Protein AF-A0AA36AUN7-F1 (afdb_monomer)

Radius of gyration: 21.48 Å; Cα contacts (8 Å, |Δi|>4): 209; chains: 1; bounding box: 51×47×66 Å

Structure (mmCIF, N/CA/C/O backbone):
data_AF-A0AA36AUN7-F1
#
_entry.id   AF-A0AA36AUN7-F1
#
loop_
_atom_site.group_PDB
_atom_site.id
_atom_site.type_symbol
_atom_site.label_atom_id
_atom_site.label_alt_id
_atom_site.label_comp_id
_atom_site.label_asym_id
_atom_site.label_entity_id
_atom_site.label_seq_id
_atom_site.pdbx_PDB_ins_code
_atom_site.Cartn_x
_atom_site.Cartn_y
_atom_site.Cartn_z
_atom_site.occupancy
_atom_site.B_iso_or_equiv
_atom_site.auth_seq_id
_atom_site.auth_comp_id
_atom_site.auth_asym_id
_atom_site.auth_atom_id
_atom_site.pdbx_PDB_model_num
ATOM 1 N N . MET A 1 1 ? 35.484 28.467 47.610 1.00 59.25 1 MET A N 1
ATOM 2 C CA . MET A 1 1 ? 34.365 27.559 47.264 1.00 59.25 1 MET A CA 1
ATOM 3 C C . MET A 1 1 ? 33.454 28.075 46.145 1.00 59.25 1 MET A C 1
ATOM 5 O O . MET A 1 1 ? 32.978 27.245 45.391 1.00 59.25 1 MET A O 1
ATOM 9 N N . LEU A 1 2 ? 33.214 29.386 45.980 1.00 56.28 2 LEU A N 1
ATOM 10 C CA . LEU A 1 2 ? 32.341 29.901 44.901 1.00 56.28 2 LEU A CA 1
ATOM 11 C C . LEU A 1 2 ? 32.920 29.734 43.476 1.00 56.28 2 LEU A C 1
ATOM 13 O O . LEU A 1 2 ? 32.191 29.419 42.542 1.00 56.28 2 LEU A O 1
ATOM 17 N N . ALA A 1 3 ? 34.236 29.904 43.309 1.00 62.91 3 ALA A N 1
ATOM 18 C CA . ALA A 1 3 ? 34.889 29.881 41.993 1.00 62.91 3 ALA A CA 1
ATOM 19 C C . ALA A 1 3 ? 34.838 28.506 41.299 1.00 62.91 3 ALA A C 1
ATOM 21 O O . ALA A 1 3 ? 34.690 28.426 40.084 1.00 62.91 3 ALA A O 1
ATOM 22 N N . THR A 1 4 ? 34.900 27.415 42.065 1.00 65.06 4 THR A N 1
ATOM 23 C CA . THR A 1 4 ? 34.857 26.045 41.531 1.00 65.06 4 THR A CA 1
ATOM 24 C C . THR A 1 4 ? 33.473 25.668 41.002 1.00 65.06 4 THR A C 1
ATOM 26 O O . THR A 1 4 ? 33.378 24.951 40.012 1.00 65.06 4 THR A O 1
ATOM 29 N N . TRP A 1 5 ? 32.402 26.198 41.604 1.00 62.19 5 TRP A N 1
ATOM 30 C CA . TRP A 1 5 ? 31.028 25.992 41.133 1.00 62.19 5 TRP A CA 1
ATOM 31 C C . TRP A 1 5 ? 30.750 26.717 39.816 1.00 62.19 5 TRP A C 1
ATOM 33 O O . TRP A 1 5 ? 30.145 26.139 38.917 1.00 62.19 5 TRP A O 1
ATOM 43 N N . ILE A 1 6 ? 31.247 27.947 39.664 1.00 72.69 6 ILE A N 1
ATOM 44 C CA . ILE A 1 6 ? 31.098 28.721 38.423 1.00 72.69 6 ILE A CA 1
ATOM 45 C C . ILE A 1 6 ? 31.819 28.021 37.263 1.00 72.69 6 ILE A C 1
ATOM 47 O O . ILE A 1 6 ? 31.255 27.885 36.179 1.00 72.69 6 ILE A O 1
ATOM 51 N N . ILE A 1 7 ? 33.028 27.503 37.505 1.00 74.56 7 ILE A N 1
ATOM 52 C CA . ILE A 1 7 ? 33.791 26.751 36.499 1.00 74.56 7 ILE A CA 1
ATOM 53 C C . ILE A 1 7 ? 33.046 25.471 36.088 1.00 74.56 7 ILE A C 1
ATOM 55 O O . ILE A 1 7 ? 32.941 25.188 34.896 1.00 74.56 7 ILE A O 1
ATOM 59 N N . LEU A 1 8 ? 32.465 24.732 37.042 1.00 72.25 8 LEU A N 1
ATOM 60 C CA . LEU A 1 8 ? 31.690 23.523 36.739 1.00 72.25 8 LEU A CA 1
ATOM 61 C C . LEU A 1 8 ? 30.443 23.815 35.890 1.00 72.25 8 LEU A C 1
ATOM 63 O O . LEU A 1 8 ? 30.153 23.071 34.955 1.00 72.25 8 LEU A O 1
ATOM 67 N N . VAL A 1 9 ? 29.725 24.903 36.185 1.00 74.25 9 VAL A N 1
ATOM 68 C CA . VAL A 1 9 ? 28.526 25.307 35.432 1.00 74.25 9 VAL A CA 1
ATOM 69 C C . VAL A 1 9 ? 28.885 25.735 34.008 1.00 74.25 9 VAL A C 1
ATOM 71 O O . VAL A 1 9 ? 28.193 25.351 33.066 1.00 74.25 9 VAL A O 1
ATOM 74 N N . ILE A 1 10 ? 29.992 26.461 33.826 1.00 75.94 10 ILE A N 1
ATOM 75 C CA . ILE A 1 10 ? 30.477 26.863 32.497 1.00 75.94 10 ILE A CA 1
ATOM 76 C C . ILE A 1 10 ? 30.892 25.635 31.677 1.00 75.94 10 ILE A C 1
ATOM 78 O O . ILE A 1 10 ? 30.501 25.520 30.517 1.00 75.94 10 ILE A O 1
ATOM 82 N N . ILE A 1 11 ? 31.623 24.686 32.274 1.00 77.50 11 ILE A N 1
ATOM 83 C CA . ILE A 1 11 ? 32.022 23.442 31.596 1.00 77.50 11 ILE A CA 1
ATOM 84 C C . ILE A 1 11 ? 30.787 22.629 31.191 1.00 77.50 11 ILE A C 1
ATOM 86 O O . ILE A 1 11 ? 30.706 22.171 30.052 1.00 77.50 11 ILE A O 1
ATOM 90 N N . LEU A 1 12 ? 29.800 22.491 32.081 1.00 74.50 12 LEU A N 1
ATOM 91 C CA . LEU A 1 12 ? 28.560 21.776 31.782 1.00 74.50 12 LEU A CA 1
ATOM 92 C C . LEU A 1 12 ? 27.778 22.447 30.643 1.00 74.50 12 LEU A C 1
ATOM 94 O O . LEU A 1 12 ? 27.291 21.762 29.747 1.00 74.50 12 LEU A O 1
ATOM 98 N N . PHE A 1 13 ? 27.706 23.780 30.631 1.00 75.94 13 PHE A N 1
ATOM 99 C CA . PHE A 1 13 ? 27.032 24.530 29.572 1.00 75.94 13 PHE A CA 1
ATOM 100 C C . PHE A 1 13 ? 27.745 24.386 28.219 1.00 75.94 13 PHE A C 1
ATOM 102 O O . PHE A 1 13 ? 27.092 24.136 27.207 1.00 75.94 13 PHE A O 1
ATOM 109 N N . ILE A 1 14 ? 29.082 24.451 28.197 1.00 77.56 14 ILE A N 1
ATOM 110 C CA . ILE A 1 14 ? 29.886 24.226 26.984 1.00 77.56 14 ILE A CA 1
ATOM 111 C C . ILE A 1 14 ? 29.681 22.802 26.457 1.00 77.56 14 ILE A C 1
ATOM 113 O O . ILE A 1 14 ? 29.480 22.623 25.257 1.00 77.56 14 ILE A O 1
ATOM 117 N N . LEU A 1 15 ? 29.668 21.794 27.335 1.00 71.44 15 LEU A N 1
ATOM 118 C CA . LEU A 1 15 ? 29.422 20.403 26.947 1.00 71.44 15 LEU A CA 1
ATOM 119 C C . LEU A 1 15 ? 28.014 20.209 26.371 1.00 71.44 15 LEU A C 1
ATOM 121 O O . LEU A 1 15 ? 27.866 19.519 25.364 1.00 71.44 15 LEU A O 1
ATOM 125 N N . ILE A 1 16 ? 26.991 20.844 26.949 1.00 71.12 16 ILE A N 1
ATOM 126 C CA . ILE A 1 16 ? 25.613 20.789 26.438 1.00 71.12 16 ILE A CA 1
ATOM 127 C C . ILE A 1 16 ? 25.517 21.460 25.065 1.00 71.12 16 ILE A C 1
ATOM 129 O O . ILE A 1 16 ? 24.967 20.866 24.140 1.00 71.12 16 ILE A O 1
ATOM 133 N N . VAL A 1 17 ? 26.082 22.659 24.901 1.00 71.12 17 VAL A N 1
ATOM 134 C CA . VAL A 1 17 ? 26.080 23.381 23.618 1.00 71.12 17 VAL A CA 1
ATOM 135 C C . VAL A 1 17 ? 26.844 22.595 22.552 1.00 71.12 17 VAL A C 1
ATOM 137 O O . VAL A 1 17 ? 26.346 22.435 21.440 1.00 71.12 17 VAL A O 1
ATOM 140 N N . PHE A 1 18 ? 27.998 22.020 22.891 1.00 69.75 18 PHE A N 1
ATOM 141 C CA . PHE A 1 18 ? 28.765 21.172 21.979 1.00 69.75 18 PHE A CA 1
ATOM 142 C C . PHE A 1 18 ? 27.986 19.907 21.585 1.00 69.75 18 PHE A C 1
ATOM 144 O O . PHE A 1 18 ? 27.953 19.535 20.413 1.00 69.75 18 PHE A O 1
ATOM 151 N N . CYS A 1 19 ? 27.279 19.284 22.531 1.00 61.88 19 CYS A N 1
ATOM 152 C CA . CYS A 1 19 ? 26.436 18.118 22.271 1.00 61.88 19 CYS A CA 1
ATOM 153 C C . CYS A 1 19 ? 25.222 18.468 21.389 1.00 61.88 19 CYS A C 1
ATOM 155 O O . CYS A 1 19 ? 24.888 17.719 20.471 1.00 61.88 19 CYS A O 1
ATOM 157 N N . LEU A 1 20 ? 24.605 19.637 21.598 1.00 62.00 20 LEU A N 1
ATOM 158 C CA . LEU A 1 20 ? 23.514 20.154 20.767 1.00 62.00 20 LEU A CA 1
ATOM 159 C C . LEU A 1 20 ? 23.984 20.492 19.347 1.00 62.00 20 LEU A C 1
ATOM 161 O O . LEU A 1 20 ? 23.295 20.135 18.394 1.00 62.00 20 LEU A O 1
ATOM 165 N N . ILE A 1 21 ? 25.165 21.096 19.190 1.00 62.41 21 ILE A N 1
ATOM 166 C CA . ILE A 1 21 ? 25.779 21.371 17.881 1.00 62.41 21 ILE A CA 1
ATOM 167 C C . ILE A 1 21 ? 26.095 20.058 17.157 1.00 62.41 21 ILE A C 1
ATOM 169 O O . ILE A 1 21 ? 25.734 19.904 15.993 1.00 62.41 21 ILE A O 1
ATOM 173 N N . LEU A 1 22 ? 26.680 19.069 17.840 1.00 56.25 22 LEU A N 1
ATOM 174 C CA . LEU A 1 22 ? 26.928 17.746 17.259 1.00 56.25 22 LEU A CA 1
ATOM 175 C C . LEU A 1 22 ? 25.626 17.022 16.874 1.00 56.25 22 LEU A C 1
ATOM 177 O O . LEU A 1 22 ? 25.564 16.394 15.815 1.00 56.25 22 LEU A O 1
ATOM 181 N N . CYS A 1 23 ? 24.573 17.125 17.689 1.00 53.56 23 CYS A N 1
ATOM 182 C CA . CYS A 1 23 ? 23.245 16.595 17.365 1.00 53.56 23 CYS A CA 1
ATOM 183 C C . CYS A 1 23 ? 22.612 17.311 16.164 1.00 53.56 23 CYS A C 1
ATOM 185 O O . CYS A 1 23 ? 22.009 16.657 15.313 1.00 53.56 23 CYS A O 1
ATOM 187 N N . PHE A 1 24 ? 22.775 18.631 16.058 1.00 47.47 24 PHE A N 1
ATOM 188 C CA . PHE A 1 24 ? 22.263 19.430 14.946 1.00 47.47 24 PHE A CA 1
ATOM 189 C C . PHE A 1 24 ? 23.021 19.138 13.641 1.00 47.47 24 PHE A C 1
ATOM 191 O O . PHE A 1 24 ? 22.397 18.879 12.612 1.00 47.47 24 PHE A O 1
ATOM 198 N N . CYS A 1 25 ? 24.353 19.037 13.691 1.00 48.72 25 CYS A N 1
ATOM 199 C CA . CYS A 1 25 ? 25.186 18.638 12.554 1.00 48.72 25 CYS A CA 1
ATOM 200 C C . CYS A 1 25 ? 24.915 17.193 12.101 1.00 48.72 25 CYS A C 1
ATOM 202 O O . CYS A 1 25 ? 24.901 16.930 10.902 1.00 48.72 25 CYS A O 1
ATOM 204 N N . LYS A 1 26 ? 24.606 16.255 13.013 1.00 49.94 26 LYS A N 1
ATOM 205 C CA . LYS A 1 26 ? 24.153 14.897 12.636 1.00 49.94 26 LYS A CA 1
ATOM 206 C C . LYS A 1 26 ? 22.790 14.884 11.931 1.00 49.94 26 LYS A C 1
ATOM 208 O O . LYS A 1 26 ? 22.493 13.920 11.225 1.00 49.94 26 LYS A O 1
ATOM 213 N N . ARG A 1 27 ? 21.967 15.922 1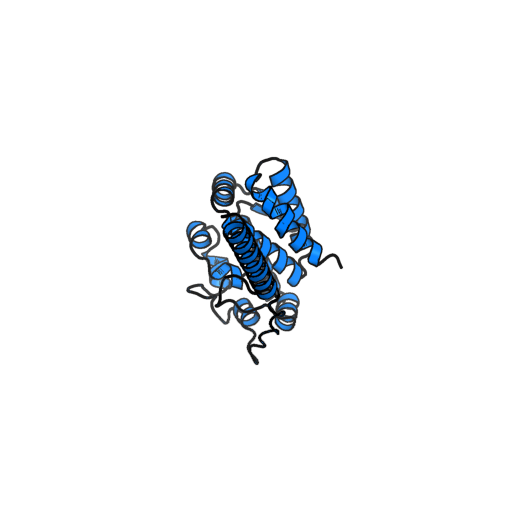2.121 1.00 47.91 27 ARG A N 1
ATOM 214 C CA . ARG A 1 27 ? 20.635 16.071 11.510 1.00 47.91 27 ARG A CA 1
ATOM 215 C C . ARG A 1 27 ? 20.696 16.666 10.102 1.00 47.91 27 ARG A C 1
ATOM 217 O O . ARG A 1 27 ? 19.812 16.397 9.295 1.00 47.91 27 ARG A O 1
ATOM 224 N N . LEU A 1 28 ? 21.762 17.398 9.791 1.00 43.75 28 LEU A N 1
ATOM 225 C CA . LEU A 1 28 ? 22.079 17.905 8.458 1.00 43.75 28 LEU A CA 1
ATOM 226 C C . LEU A 1 28 ? 23.021 16.936 7.735 1.00 43.75 28 LEU A C 1
ATOM 228 O O . LEU A 1 28 ? 24.124 17.295 7.331 1.00 43.75 28 LEU A O 1
ATOM 232 N N . LYS A 1 29 ? 22.594 15.679 7.562 1.00 39.25 29 LYS A N 1
ATOM 233 C CA . LYS A 1 29 ? 23.192 14.871 6.497 1.00 39.25 29 LYS A CA 1
ATOM 234 C C . LYS A 1 29 ? 22.715 15.458 5.165 1.00 39.25 29 LYS A C 1
ATOM 236 O O . LYS A 1 29 ? 21.512 15.703 5.037 1.00 39.25 29 LYS A O 1
ATOM 241 N N . PRO A 1 30 ? 23.605 15.696 4.187 1.00 40.09 30 PRO A N 1
ATOM 242 C CA . PRO A 1 30 ? 23.174 16.086 2.852 1.00 40.09 30 PRO A CA 1
ATOM 243 C C . PRO A 1 30 ? 22.156 15.062 2.337 1.00 40.09 30 PRO A C 1
ATOM 245 O O . PRO A 1 30 ? 22.260 13.872 2.655 1.00 40.09 30 PRO A O 1
ATOM 248 N N . LYS A 1 31 ? 21.159 15.523 1.566 1.00 41.25 31 LYS A N 1
ATOM 249 C CA . LYS A 1 31 ? 20.328 14.632 0.746 1.00 41.25 31 LYS A CA 1
ATOM 250 C C . LYS A 1 31 ? 21.305 13.779 -0.057 1.00 41.25 31 LYS A C 1
ATOM 252 O O . LYS A 1 31 ? 21.948 14.297 -0.959 1.00 41.25 31 LYS A O 1
ATOM 257 N N . SER A 1 32 ? 21.458 12.514 0.326 1.00 45.03 32 SER A N 1
ATOM 258 C CA . SER A 1 32 ? 22.220 11.532 -0.443 1.00 45.03 32 SER A CA 1
ATOM 259 C C . SER A 1 32 ? 21.752 11.627 -1.889 1.00 45.03 32 SER A C 1
ATOM 261 O O . SER A 1 32 ? 20.538 11.525 -2.116 1.00 45.03 32 SER A O 1
ATOM 263 N N . GLU A 1 33 ? 22.683 11.848 -2.812 1.00 47.56 33 GLU A N 1
ATOM 264 C CA . GLU A 1 33 ? 22.447 11.758 -4.250 1.00 47.56 33 GLU A CA 1
ATOM 265 C C . GLU A 1 33 ? 21.665 10.471 -4.572 1.00 47.56 33 GLU A C 1
ATOM 267 O O . GLU A 1 33 ? 21.741 9.496 -3.808 1.00 47.56 33 GLU A O 1
ATOM 272 N N . PRO A 1 34 ? 20.830 10.459 -5.626 1.00 48.00 34 PRO A N 1
ATOM 273 C CA . PRO A 1 34 ? 20.197 9.222 -6.056 1.00 48.00 34 PRO A CA 1
ATOM 274 C C . PRO A 1 34 ? 21.304 8.193 -6.306 1.00 48.00 34 PRO A C 1
ATOM 276 O O . PRO A 1 34 ? 22.197 8.432 -7.112 1.00 48.00 34 PRO A O 1
ATOM 279 N N . GLU A 1 35 ? 21.273 7.070 -5.585 1.00 50.47 35 GLU A N 1
ATOM 280 C CA . GLU A 1 35 ? 22.073 5.904 -5.950 1.00 50.47 35 GLU A CA 1
ATOM 281 C C . GLU A 1 35 ? 21.573 5.463 -7.329 1.00 50.47 35 GLU A C 1
ATOM 283 O O . GLU A 1 35 ? 20.512 4.855 -7.456 1.00 50.47 35 GLU A O 1
ATOM 288 N N . ILE A 1 36 ? 22.285 5.873 -8.377 1.00 50.00 36 ILE A N 1
ATOM 289 C CA . ILE A 1 36 ? 22.058 5.398 -9.737 1.00 50.00 36 ILE A CA 1
ATOM 290 C C . ILE A 1 36 ? 22.648 3.990 -9.769 1.00 50.00 36 ILE A C 1
ATOM 292 O O . ILE A 1 36 ? 23.866 3.823 -9.813 1.00 50.00 36 ILE A O 1
ATOM 296 N N . TYR A 1 37 ? 21.794 2.971 -9.697 1.00 56.38 37 TYR A N 1
ATOM 297 C CA . TYR A 1 37 ? 22.193 1.559 -9.712 1.00 56.38 37 TYR A CA 1
ATOM 298 C C . TYR A 1 37 ? 22.609 1.074 -11.121 1.00 56.38 37 TYR A C 1
ATOM 300 O O . TYR A 1 37 ? 22.241 -0.020 -11.540 1.00 56.38 37 TYR A O 1
ATOM 308 N N . GLY A 1 38 ? 23.374 1.874 -11.873 1.00 59.78 38 GLY A N 1
ATOM 309 C CA . GLY A 1 38 ? 23.747 1.572 -13.263 1.00 59.78 38 GLY A CA 1
ATOM 310 C C . GLY A 1 38 ? 22.530 1.374 -14.180 1.00 59.78 38 GLY A C 1
ATOM 311 O O . GLY A 1 38 ? 21.517 2.046 -14.005 1.00 59.78 38 GLY A O 1
ATOM 312 N N . ASP A 1 39 ? 22.620 0.430 -15.124 1.00 62.16 39 ASP A N 1
ATOM 313 C CA . ASP A 1 39 ? 21.526 0.026 -16.034 1.00 62.16 39 ASP A CA 1
ATOM 314 C C . ASP A 1 39 ? 20.423 -0.815 -15.349 1.00 62.16 39 ASP A C 1
ATOM 316 O O . ASP A 1 39 ? 19.487 -1.283 -16.002 1.00 62.16 39 ASP A O 1
ATOM 320 N N . HIS A 1 40 ? 20.514 -1.053 -14.038 1.00 77.81 40 HIS A N 1
ATOM 321 C CA . HIS A 1 40 ? 19.594 -1.943 -13.336 1.00 77.81 40 HIS A CA 1
ATOM 322 C C . HIS A 1 40 ? 18.395 -1.187 -12.757 1.00 77.81 40 HIS A C 1
ATOM 324 O O . HIS A 1 40 ? 18.544 -0.202 -12.035 1.00 77.81 40 HIS A O 1
ATOM 330 N N . ASN A 1 41 ? 17.195 -1.708 -13.026 1.00 90.94 41 ASN A N 1
ATOM 331 C CA . ASN A 1 41 ? 15.922 -1.178 -12.540 1.00 90.94 41 ASN A CA 1
ATOM 332 C C . ASN A 1 41 ? 15.231 -2.231 -11.658 1.00 90.94 41 ASN A C 1
ATOM 334 O O . ASN A 1 41 ? 14.273 -2.873 -12.083 1.00 90.94 41 ASN A O 1
ATOM 338 N N . PRO A 1 42 ? 15.728 -2.467 -10.434 1.00 92.62 42 PRO A N 1
ATOM 339 C CA . PRO A 1 42 ? 15.317 -3.598 -9.607 1.00 92.62 42 PRO A CA 1
ATOM 340 C C . PRO A 1 42 ? 13.848 -3.546 -9.171 1.00 92.62 42 PRO A C 1
ATOM 342 O O . PRO A 1 42 ? 13.242 -4.600 -8.964 1.00 92.62 42 PRO A O 1
ATOM 345 N N . ASN A 1 43 ? 13.239 -2.364 -9.025 1.00 94.62 43 ASN A N 1
ATOM 346 C CA . ASN A 1 43 ? 11.800 -2.304 -8.777 1.00 94.62 43 ASN A CA 1
ATOM 347 C C . ASN A 1 43 ? 11.042 -2.702 -10.043 1.00 94.62 43 ASN A C 1
ATOM 349 O O . ASN A 1 43 ? 10.115 -3.503 -9.958 1.00 94.62 43 ASN A O 1
ATOM 353 N N . LEU A 1 44 ? 11.466 -2.217 -11.215 1.00 95.75 44 LEU A N 1
ATOM 354 C CA . LEU A 1 44 ? 10.868 -2.617 -12.491 1.00 95.75 44 LEU A CA 1
ATOM 355 C C . LEU A 1 44 ? 11.026 -4.119 -12.745 1.00 95.75 44 LEU A C 1
ATOM 357 O O . LEU A 1 44 ? 10.062 -4.754 -13.156 1.00 95.75 44 LEU A O 1
ATOM 361 N N . ASP A 1 45 ? 12.182 -4.704 -12.449 1.00 96.00 45 ASP A N 1
ATOM 362 C CA . ASP A 1 45 ? 12.422 -6.143 -12.562 1.00 96.00 45 ASP A CA 1
ATOM 363 C C . ASP A 1 45 ? 11.493 -6.934 -11.626 1.00 96.00 45 ASP A C 1
ATOM 365 O O . ASP A 1 45 ? 10.880 -7.931 -12.017 1.00 96.00 45 ASP A O 1
ATOM 369 N N . PHE A 1 46 ? 11.334 -6.478 -10.377 1.00 97.06 46 PHE A N 1
ATOM 370 C CA . PHE A 1 46 ? 10.417 -7.113 -9.428 1.00 97.06 46 PHE A CA 1
ATOM 371 C C . PHE A 1 46 ? 8.976 -7.053 -9.941 1.00 97.06 46 PHE A C 1
ATOM 373 O O . PHE A 1 46 ? 8.296 -8.075 -10.010 1.00 97.06 46 PHE A O 1
ATOM 380 N N . TYR A 1 47 ? 8.539 -5.871 -10.377 1.00 97.88 47 TYR A N 1
ATOM 381 C CA . TYR A 1 47 ? 7.215 -5.677 -10.954 1.00 97.88 47 TYR A CA 1
ATOM 382 C C . TYR A 1 47 ? 7.025 -6.442 -12.258 1.00 97.88 47 TYR A C 1
ATOM 384 O O . TYR A 1 47 ? 5.915 -6.889 -12.523 1.00 97.88 47 TYR A O 1
ATOM 392 N N . SER A 1 48 ? 8.082 -6.651 -13.042 1.00 97.56 48 SER A N 1
ATOM 393 C CA . SER A 1 48 ? 8.087 -7.468 -14.262 1.00 97.56 48 SER A CA 1
ATOM 394 C C . SER A 1 48 ? 8.086 -8.967 -13.971 1.00 97.56 48 SER A C 1
ATOM 396 O O . SER A 1 48 ? 8.043 -9.764 -14.904 1.00 97.56 48 SER A O 1
ATOM 398 N N . ASN A 1 49 ? 8.079 -9.358 -12.692 1.00 97.88 49 ASN A N 1
ATOM 399 C CA . ASN A 1 49 ? 8.148 -10.742 -12.241 1.00 97.88 49 ASN A CA 1
ATOM 400 C C . ASN A 1 49 ? 9.457 -11.448 -12.650 1.00 97.88 49 ASN A C 1
ATOM 402 O O . ASN A 1 49 ? 9.505 -12.673 -12.699 1.00 97.88 49 ASN A O 1
ATOM 406 N N . SER A 1 50 ? 10.525 -10.697 -12.947 1.00 97.12 50 SER A N 1
ATOM 407 C CA . SER A 1 50 ? 11.831 -11.245 -13.345 1.00 97.12 50 SER A CA 1
ATOM 408 C C . SER A 1 50 ? 12.784 -11.431 -12.162 1.00 97.12 50 SER A C 1
ATOM 410 O O . SER A 1 50 ? 13.795 -12.124 -12.286 1.00 97.12 50 SER A O 1
ATOM 412 N N . ARG A 1 51 ? 12.449 -10.889 -10.983 1.00 94.81 51 ARG A N 1
ATOM 413 C CA . ARG A 1 51 ? 13.194 -11.118 -9.735 1.00 94.81 51 ARG A CA 1
ATOM 414 C C . ARG A 1 51 ? 12.294 -11.221 -8.511 1.00 94.81 51 ARG A C 1
ATOM 416 O O . ARG A 1 51 ? 11.187 -10.686 -8.482 1.00 94.81 51 ARG A O 1
ATOM 423 N N . LYS A 1 52 ? 12.826 -11.867 -7.474 1.00 95.75 52 LYS A N 1
ATOM 424 C CA . LYS A 1 52 ? 12.176 -11.998 -6.169 1.00 95.75 52 LYS A CA 1
ATOM 425 C C . LYS A 1 52 ? 12.372 -10.755 -5.313 1.00 95.75 52 LYS A C 1
ATOM 427 O O . LYS A 1 52 ? 13.388 -10.068 -5.397 1.00 95.75 52 LYS A O 1
ATOM 432 N N . SER A 1 53 ? 11.411 -10.511 -4.435 1.00 93.88 53 SER A N 1
ATOM 433 C CA . SER A 1 53 ? 11.588 -9.592 -3.314 1.00 93.88 53 SER A CA 1
ATOM 434 C C . SER A 1 53 ? 12.598 -10.147 -2.302 1.00 93.88 53 SER A C 1
ATOM 436 O O . SER A 1 53 ? 12.689 -11.349 -2.060 1.00 93.88 53 SER A O 1
ATOM 438 N N . GLU A 1 54 ? 13.361 -9.252 -1.681 1.00 90.25 54 GLU A N 1
ATOM 439 C CA . GLU A 1 54 ? 14.442 -9.585 -0.748 1.00 90.25 54 GLU A CA 1
ATOM 440 C C . GLU A 1 54 ? 14.364 -8.775 0.562 1.00 90.25 54 GLU A C 1
ATOM 442 O O . GLU A 1 54 ? 13.943 -7.611 0.561 1.00 90.25 54 GLU A O 1
ATOM 447 N N . PRO A 1 55 ? 14.818 -9.332 1.699 1.00 88.12 55 PRO A N 1
ATOM 448 C CA . PRO A 1 55 ? 15.328 -10.696 1.870 1.00 88.12 55 PRO A CA 1
ATOM 449 C C . PRO A 1 55 ? 14.208 -11.750 1.935 1.00 88.12 55 PRO A C 1
ATOM 451 O O . PRO A 1 55 ? 13.109 -11.460 2.410 1.00 88.12 55 PRO A O 1
ATOM 454 N N . ASN A 1 56 ? 14.517 -12.983 1.506 1.00 85.12 56 ASN A N 1
ATOM 455 C CA . ASN A 1 56 ? 13.683 -14.190 1.650 1.00 85.12 56 ASN A CA 1
ATOM 456 C C . ASN A 1 56 ? 12.233 -14.060 1.146 1.00 85.12 56 ASN A C 1
ATOM 458 O O . ASN A 1 56 ? 11.338 -14.691 1.707 1.00 85.12 56 ASN A O 1
ATOM 462 N N . GLY A 1 57 ? 11.963 -13.179 0.184 1.00 90.50 57 GLY A N 1
ATOM 463 C CA . GLY A 1 57 ? 10.633 -12.994 -0.388 1.00 90.50 57 GLY A CA 1
ATOM 464 C C . GLY A 1 57 ? 10.400 -13.885 -1.601 1.00 90.50 57 GLY A C 1
ATOM 465 O O . GLY A 1 57 ? 11.099 -14.878 -1.808 1.00 90.50 57 GLY A O 1
ATOM 466 N N . ASP A 1 58 ? 9.407 -13.516 -2.400 1.00 96.12 58 ASP A N 1
ATOM 467 C CA . ASP A 1 58 ? 9.061 -14.235 -3.622 1.00 96.12 58 ASP A CA 1
ATOM 468 C C . ASP A 1 58 ? 8.890 -13.307 -4.821 1.00 96.12 58 ASP A C 1
ATOM 470 O O . ASP A 1 58 ? 9.041 -12.083 -4.691 1.00 96.12 58 ASP A O 1
ATOM 474 N N . TYR A 1 59 ? 8.613 -13.897 -5.982 1.00 97.81 59 TYR A N 1
ATOM 475 C CA . TYR A 1 59 ? 8.161 -13.161 -7.157 1.00 97.81 59 TYR A CA 1
ATOM 476 C C . TYR A 1 59 ? 6.809 -12.489 -6.889 1.00 97.81 59 TYR A C 1
ATOM 478 O O . TYR A 1 59 ? 6.030 -12.936 -6.045 1.00 97.81 59 TYR A O 1
ATOM 486 N N . ILE A 1 60 ? 6.533 -11.383 -7.582 1.00 98.31 60 ILE A N 1
ATOM 487 C CA . ILE A 1 60 ? 5.320 -10.602 -7.328 1.00 98.31 60 ILE A CA 1
ATOM 488 C C . ILE A 1 60 ? 4.050 -11.415 -7.601 1.00 98.31 60 ILE A C 1
ATOM 490 O O . ILE A 1 60 ? 3.127 -11.339 -6.800 1.00 98.31 60 ILE A O 1
ATOM 494 N N . GLU A 1 61 ? 4.006 -12.239 -8.651 1.00 98.25 61 GLU A N 1
ATOM 495 C CA . GLU A 1 61 ? 2.832 -13.086 -8.909 1.00 98.25 61 GLU A CA 1
ATOM 496 C C . GLU A 1 61 ? 2.643 -14.146 -7.823 1.00 98.25 61 GLU A C 1
ATOM 498 O O . GLU A 1 61 ? 1.535 -14.289 -7.315 1.00 98.25 61 GLU A O 1
ATOM 503 N N . ASP A 1 62 ? 3.721 -14.786 -7.357 1.00 98.06 62 ASP A N 1
ATOM 504 C CA . ASP A 1 62 ? 3.637 -15.764 -6.267 1.00 98.06 62 ASP A CA 1
ATOM 505 C C . ASP A 1 62 ? 3.121 -15.128 -4.968 1.00 98.06 62 ASP A C 1
ATOM 507 O O . ASP A 1 62 ? 2.346 -15.748 -4.235 1.00 98.06 62 ASP A O 1
ATOM 511 N N . ILE A 1 63 ? 3.518 -13.882 -4.683 1.00 97.81 63 ILE A N 1
ATOM 512 C CA . ILE A 1 63 ? 2.995 -13.114 -3.546 1.00 97.81 63 ILE A CA 1
ATOM 513 C C . ILE A 1 63 ? 1.503 -12.830 -3.736 1.00 97.81 63 ILE A C 1
ATOM 515 O O . ILE A 1 63 ? 0.707 -13.069 -2.830 1.00 97.81 63 ILE A O 1
ATOM 519 N N . LEU A 1 64 ? 1.119 -12.306 -4.899 1.00 97.62 64 LEU A N 1
ATOM 520 C CA . LEU A 1 64 ? -0.253 -11.878 -5.164 1.00 97.62 64 LEU A CA 1
ATOM 521 C C . LEU A 1 64 ? -1.241 -13.047 -5.243 1.00 97.62 64 LEU A C 1
ATOM 523 O O . LEU A 1 64 ? -2.403 -12.867 -4.889 1.00 97.62 64 LEU A O 1
ATOM 527 N N . GLU A 1 65 ? -0.800 -14.216 -5.703 1.00 96.12 65 GLU A N 1
ATOM 528 C CA . GLU A 1 65 ? -1.628 -15.418 -5.822 1.00 96.12 65 GLU A CA 1
ATOM 529 C C . GLU A 1 65 ? -1.683 -16.217 -4.518 1.00 96.12 65 GLU A C 1
ATOM 531 O O . GLU A 1 65 ? -2.763 -16.632 -4.101 1.00 96.12 65 GLU A O 1
ATOM 536 N N . ASN A 1 66 ? -0.542 -16.412 -3.846 1.00 96.62 66 ASN A N 1
ATOM 537 C CA . ASN A 1 66 ? -0.443 -17.399 -2.766 1.00 96.62 66 ASN A CA 1
ATOM 538 C C . ASN A 1 66 ? -0.439 -16.801 -1.354 1.00 96.62 66 ASN A C 1
ATOM 540 O O . ASN A 1 66 ? -0.533 -17.554 -0.388 1.00 96.62 66 ASN A O 1
ATOM 544 N N . TRP A 1 67 ? -0.273 -15.481 -1.194 1.00 96.50 67 TRP A N 1
ATOM 545 C CA . TRP A 1 67 ? -0.182 -14.862 0.140 1.00 96.50 67 TRP A CA 1
ATOM 546 C C . TRP A 1 67 ? -1.478 -14.150 0.549 1.00 96.50 67 TRP A C 1
ATOM 548 O O . TRP A 1 67 ? -1.590 -13.681 1.682 1.00 96.50 67 TRP A O 1
ATOM 558 N N . PHE A 1 68 ? -2.468 -14.056 -0.345 1.00 94.75 68 PHE A N 1
ATOM 559 C CA . PHE A 1 68 ? -3.775 -13.490 -0.016 1.00 94.75 68 PHE A CA 1
ATOM 560 C C . PHE A 1 68 ? -4.459 -14.332 1.073 1.00 94.75 68 PHE A C 1
ATOM 562 O O . PHE A 1 68 ? -4.564 -15.550 0.951 1.00 94.75 68 PHE A O 1
ATOM 569 N N . GLY A 1 69 ? -4.905 -13.693 2.157 1.00 93.69 69 GLY A N 1
ATOM 570 C CA . GLY A 1 69 ? -5.460 -14.381 3.328 1.00 93.69 69 GLY A CA 1
ATOM 571 C C . GLY A 1 69 ? -4.433 -15.046 4.262 1.00 93.69 69 GLY A C 1
ATOM 572 O O . GLY A 1 69 ? -4.800 -15.427 5.373 1.00 93.69 69 GLY A O 1
ATOM 573 N N . ASP A 1 70 ? -3.148 -15.137 3.892 1.00 95.50 70 ASP A N 1
ATOM 574 C CA . ASP A 1 70 ? -2.082 -15.648 4.771 1.00 95.50 70 ASP A CA 1
ATOM 575 C C . ASP A 1 70 ? -1.541 -14.529 5.678 1.00 95.50 70 ASP A C 1
ATOM 577 O O . ASP A 1 70 ? -0.454 -13.962 5.506 1.00 95.50 70 ASP A O 1
ATOM 581 N N . TYR A 1 71 ? -2.363 -14.160 6.658 1.00 95.38 71 TYR A N 1
ATOM 582 C CA . TYR A 1 71 ? -2.083 -13.034 7.542 1.00 95.38 71 TYR A CA 1
ATOM 583 C C . TYR A 1 71 ? -0.867 -13.248 8.445 1.00 95.38 71 TYR A C 1
ATOM 585 O O . TYR A 1 71 ? -0.185 -12.280 8.783 1.00 95.38 71 TYR A O 1
ATOM 593 N N . GLU A 1 72 ? -0.576 -14.487 8.842 1.00 94.69 72 GLU A N 1
ATOM 594 C CA . GLU A 1 72 ? 0.598 -14.782 9.665 1.00 94.69 72 GLU A CA 1
ATOM 595 C C . GLU A 1 72 ? 1.885 -14.515 8.878 1.00 94.69 72 GLU A C 1
ATOM 597 O O . GLU A 1 72 ? 2.804 -13.854 9.380 1.00 94.69 72 GLU A O 1
ATOM 602 N N . LYS A 1 73 ? 1.930 -14.958 7.617 1.00 94.94 73 LYS A N 1
ATOM 603 C CA . LYS A 1 73 ? 3.064 -14.722 6.724 1.00 94.94 73 LYS A CA 1
ATOM 604 C C . LYS A 1 73 ? 3.271 -13.236 6.446 1.00 94.94 73 LYS A C 1
ATOM 606 O O . LYS A 1 73 ? 4.402 -12.760 6.553 1.00 94.94 73 LYS A O 1
ATOM 611 N N . LEU A 1 74 ? 2.202 -12.494 6.150 1.00 95.50 74 LEU A N 1
ATOM 612 C CA . LEU A 1 74 ? 2.258 -11.046 5.894 1.00 95.50 74 LEU A CA 1
ATOM 613 C C . LEU A 1 74 ? 2.667 -10.226 7.134 1.00 95.50 74 LEU A C 1
ATOM 615 O O . LEU A 1 74 ? 3.319 -9.181 7.020 1.00 95.50 74 LEU A O 1
ATOM 619 N N . GLU A 1 75 ? 2.330 -10.692 8.337 1.00 95.12 75 GLU A N 1
ATOM 620 C CA . GLU A 1 75 ? 2.771 -10.044 9.574 1.00 95.12 75 GLU A CA 1
ATOM 621 C C . GLU A 1 75 ? 4.259 -10.322 9.845 1.00 95.12 75 GLU A C 1
ATOM 623 O O . GLU A 1 75 ? 5.030 -9.374 10.025 1.00 95.12 75 GLU A O 1
ATOM 628 N N . ARG A 1 76 ? 4.684 -11.598 9.809 1.00 89.62 76 ARG A N 1
ATOM 629 C CA . ARG A 1 76 ? 6.058 -12.029 10.139 1.00 89.62 76 ARG A CA 1
ATOM 630 C C . ARG A 1 76 ? 7.104 -11.641 9.095 1.00 89.62 76 ARG A C 1
ATOM 632 O O . ARG A 1 76 ? 8.261 -11.406 9.445 1.00 89.62 76 ARG A O 1
ATOM 639 N N . HIS A 1 77 ? 6.746 -11.635 7.813 1.00 84.44 77 HIS A N 1
ATOM 640 C CA . HIS A 1 77 ? 7.678 -11.292 6.741 1.00 84.44 77 HIS A CA 1
ATOM 641 C C . HIS A 1 77 ? 7.708 -9.777 6.544 1.00 84.44 77 HIS A C 1
ATOM 643 O O . HIS A 1 77 ? 6.693 -9.148 6.270 1.00 84.44 77 HIS A O 1
ATOM 649 N N . HIS A 1 78 ? 8.873 -9.150 6.694 1.00 79.56 78 HIS A N 1
ATOM 650 C CA . HIS A 1 78 ? 9.003 -7.691 6.568 1.00 79.56 78 HIS A CA 1
ATOM 651 C C . HIS A 1 78 ? 9.687 -7.247 5.268 1.00 79.56 78 HIS A C 1
ATOM 653 O O . HIS A 1 78 ? 9.680 -6.057 4.950 1.00 79.56 78 HIS A O 1
ATOM 659 N N . GLY A 1 79 ? 10.292 -8.175 4.518 1.00 83.44 79 GLY A N 1
ATOM 660 C CA . GLY A 1 79 ? 11.058 -7.860 3.311 1.00 83.44 79 GLY A CA 1
ATOM 661 C C . GLY A 1 79 ? 10.164 -7.422 2.155 1.00 83.44 79 GLY A C 1
ATOM 662 O O . GLY A 1 79 ? 10.468 -6.433 1.492 1.00 83.44 79 GLY A O 1
ATOM 663 N N . TYR A 1 80 ? 9.026 -8.097 1.971 1.00 92.88 80 TYR A N 1
ATOM 664 C CA . TYR A 1 80 ? 8.156 -7.939 0.800 1.00 92.88 80 TYR A CA 1
ATOM 665 C C . TYR A 1 80 ? 7.535 -6.537 0.668 1.00 92.88 80 TYR A C 1
ATOM 667 O O . TYR A 1 80 ? 7.437 -6.007 -0.437 1.00 92.88 80 TYR A O 1
ATOM 675 N N . ILE A 1 81 ? 7.154 -5.901 1.786 1.00 94.25 81 ILE A N 1
ATOM 676 C CA . ILE A 1 81 ? 6.383 -4.644 1.767 1.00 94.25 81 ILE A CA 1
ATOM 677 C C . ILE A 1 81 ? 7.128 -3.520 1.044 1.00 94.25 81 ILE A C 1
ATOM 679 O O . ILE A 1 81 ? 6.517 -2.632 0.452 1.00 94.25 81 ILE A O 1
ATOM 683 N N . GLN A 1 82 ? 8.462 -3.556 1.074 1.00 91.75 82 GLN A N 1
ATOM 684 C CA . GLN A 1 82 ? 9.273 -2.532 0.436 1.00 91.75 82 GLN A CA 1
ATOM 685 C C . GLN A 1 82 ? 9.360 -2.675 -1.077 1.00 91.75 82 GLN A C 1
ATOM 687 O O . GLN A 1 82 ? 9.514 -1.656 -1.745 1.00 91.75 82 GLN A O 1
ATOM 692 N N . TRP A 1 83 ? 9.187 -3.898 -1.572 1.00 95.19 83 TRP A N 1
ATOM 693 C CA . TRP A 1 83 ? 9.129 -4.240 -2.988 1.00 95.19 83 TRP A CA 1
ATOM 694 C C . TRP A 1 83 ? 7.732 -4.054 -3.567 1.00 95.19 83 TRP A C 1
ATOM 696 O O . TRP A 1 83 ? 7.603 -3.537 -4.669 1.00 95.19 83 TRP A O 1
ATOM 706 N N . LEU A 1 84 ? 6.683 -4.401 -2.808 1.00 96.81 84 LEU A N 1
ATOM 707 C CA . LEU A 1 84 ? 5.305 -4.103 -3.214 1.00 96.81 84 LEU A CA 1
ATOM 708 C C . LEU A 1 84 ? 5.036 -2.596 -3.247 1.00 96.81 84 LEU A C 1
ATOM 710 O O . LEU A 1 84 ? 4.279 -2.128 -4.083 1.00 96.81 84 LEU A O 1
ATOM 714 N N . PHE A 1 85 ? 5.653 -1.811 -2.363 1.00 96.56 85 PHE A N 1
ATOM 715 C CA . PHE A 1 85 ? 5.430 -0.362 -2.300 1.00 96.56 85 PHE A CA 1
ATOM 716 C C . PHE A 1 85 ? 6.765 0.380 -2.216 1.00 96.56 85 PHE A C 1
ATOM 718 O O . PHE A 1 85 ? 7.120 0.874 -1.145 1.00 96.56 85 PHE A O 1
ATOM 725 N N . PRO A 1 86 ? 7.567 0.411 -3.291 1.00 93.38 86 PRO A N 1
ATOM 726 C CA . PRO A 1 86 ? 8.835 1.127 -3.298 1.00 93.38 86 PRO A CA 1
ATOM 727 C C . PRO A 1 86 ? 8.586 2.640 -3.226 1.00 93.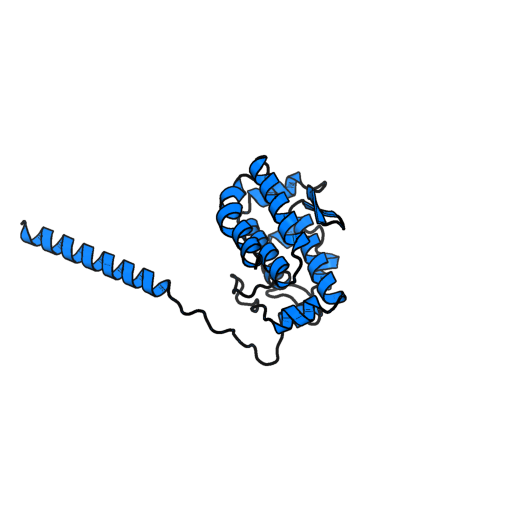38 86 PRO A C 1
ATOM 729 O O . PRO A 1 86 ? 7.579 3.134 -3.718 1.00 93.38 86 PRO A O 1
ATOM 732 N N . ASN A 1 87 ? 9.500 3.378 -2.593 1.00 86.44 87 ASN A N 1
ATOM 733 C CA . ASN A 1 87 ? 9.416 4.834 -2.437 1.00 86.44 87 ASN A CA 1
ATOM 734 C C . ASN A 1 87 ? 10.741 5.481 -2.861 1.00 86.44 87 ASN A C 1
ATOM 736 O O . ASN A 1 87 ? 11.803 4.863 -2.754 1.00 86.44 87 ASN A O 1
ATOM 740 N N . LYS A 1 88 ? 10.699 6.763 -3.249 1.00 82.25 88 LYS A N 1
ATOM 741 C CA . LYS A 1 88 ? 11.901 7.569 -3.548 1.00 82.25 88 LYS A CA 1
ATOM 742 C C . LYS A 1 88 ? 12.807 7.793 -2.333 1.00 82.25 88 LYS A C 1
ATOM 744 O O . LYS A 1 88 ? 14.002 8.040 -2.469 1.00 82.25 88 LYS A O 1
ATOM 749 N N . VAL A 1 89 ? 12.244 7.709 -1.127 1.00 69.69 89 VAL A N 1
ATOM 750 C CA . VAL A 1 89 ? 12.985 7.799 0.138 1.00 69.69 89 VAL A CA 1
ATOM 751 C C . VAL A 1 89 ? 13.318 6.390 0.627 1.00 69.69 89 VAL A C 1
ATOM 753 O O . VAL A 1 89 ? 12.429 5.551 0.769 1.00 69.69 89 VAL A O 1
ATOM 756 N N . THR A 1 90 ? 14.597 6.139 0.922 1.00 57.88 90 THR A N 1
ATOM 757 C CA . THR A 1 90 ? 15.071 4.871 1.508 1.00 57.88 90 THR A CA 1
ATOM 758 C C . THR A 1 90 ? 14.323 4.545 2.800 1.00 57.88 90 THR A C 1
ATOM 760 O O . THR A 1 90 ? 14.273 5.369 3.714 1.00 57.88 90 THR A O 1
ATOM 763 N N . GLY A 1 91 ? 13.759 3.336 2.870 1.00 60.53 91 GLY A N 1
ATOM 764 C CA . GLY A 1 91 ? 13.146 2.781 4.078 1.00 60.53 91 GLY A CA 1
ATOM 765 C C . GLY A 1 91 ? 14.160 2.068 4.980 1.00 60.53 91 GLY A C 1
ATOM 766 O O . GLY A 1 91 ? 15.368 2.220 4.828 1.00 60.53 91 GLY A O 1
ATOM 767 N N . LEU A 1 92 ? 13.665 1.253 5.918 1.00 55.69 92 LEU A N 1
ATOM 768 C CA . LEU A 1 92 ? 14.513 0.484 6.843 1.00 55.69 92 LEU A CA 1
ATOM 769 C C . LEU A 1 92 ? 15.138 -0.785 6.222 1.00 55.69 92 LEU A C 1
ATOM 771 O O . LEU A 1 92 ? 16.060 -1.343 6.813 1.00 55.69 92 LEU A O 1
ATOM 775 N N . ASN A 1 93 ? 14.650 -1.263 5.064 1.00 56.06 93 ASN A N 1
ATOM 776 C CA . ASN A 1 93 ? 15.195 -2.461 4.415 1.00 56.06 93 ASN A CA 1
ATOM 777 C C . ASN A 1 93 ? 16.352 -2.019 3.526 1.00 56.06 93 ASN A C 1
ATOM 779 O O . ASN A 1 93 ? 16.136 -1.355 2.517 1.00 56.06 93 ASN A O 1
ATOM 783 N N . ARG A 1 94 ? 17.571 -2.403 3.902 1.00 56.53 94 ARG A N 1
ATOM 784 C CA . ARG A 1 94 ? 18.789 -2.055 3.159 1.00 56.53 94 ARG A CA 1
ATOM 785 C C . ARG A 1 94 ? 18.906 -2.785 1.816 1.00 56.53 94 ARG A C 1
ATOM 787 O O . ARG A 1 94 ? 19.744 -2.404 1.016 1.00 56.53 94 ARG A O 1
ATOM 794 N N . HIS A 1 95 ? 18.089 -3.815 1.590 1.00 53.81 95 HIS A N 1
ATOM 795 C CA . HIS A 1 95 ? 18.035 -4.573 0.337 1.00 53.81 95 HIS A CA 1
ATOM 796 C C . HIS A 1 95 ? 16.984 -4.038 -0.640 1.00 53.81 95 HIS A C 1
ATOM 798 O O . HIS A 1 95 ? 16.943 -4.476 -1.783 1.00 53.81 95 HIS A O 1
ATOM 804 N N . ALA A 1 96 ? 16.109 -3.129 -0.200 1.00 60.00 96 ALA A N 1
ATOM 805 C CA . ALA A 1 96 ? 15.139 -2.499 -1.081 1.00 60.00 96 ALA A CA 1
ATOM 806 C C . ALA A 1 96 ? 15.759 -1.259 -1.729 1.00 60.00 96 ALA A C 1
ATOM 808 O O . ALA A 1 96 ? 16.339 -0.410 -1.048 1.00 60.00 96 ALA A O 1
ATOM 809 N N . PHE A 1 97 ? 15.596 -1.150 -3.041 1.00 74.62 97 PHE A N 1
ATOM 810 C CA . PHE A 1 97 ? 16.165 -0.074 -3.839 1.00 74.62 97 PHE A CA 1
ATOM 811 C C . PHE A 1 97 ? 15.234 1.141 -3.839 1.00 74.62 97 PHE A C 1
ATOM 813 O O . PHE A 1 97 ? 14.009 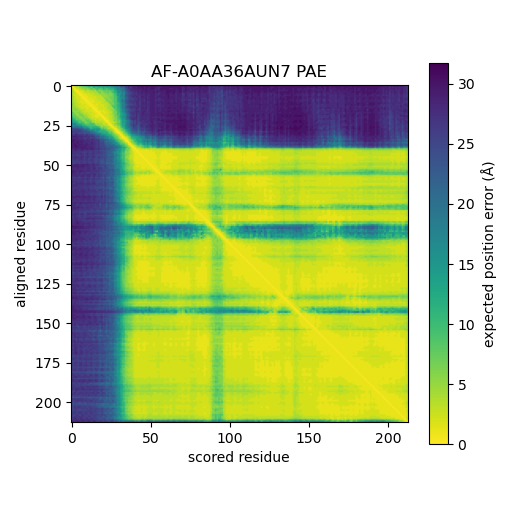1.010 -3.729 1.00 74.62 97 PHE A O 1
ATOM 820 N N . ARG A 1 98 ? 15.804 2.346 -3.951 1.00 84.56 98 ARG A N 1
ATOM 821 C CA . ARG A 1 98 ? 14.994 3.559 -4.135 1.00 84.56 98 ARG A CA 1
ATOM 822 C C . ARG A 1 98 ? 14.240 3.480 -5.450 1.00 84.56 98 ARG A C 1
ATOM 824 O O . ARG A 1 98 ? 14.822 3.123 -6.466 1.00 84.56 98 ARG A O 1
ATOM 831 N N . LEU A 1 99 ? 12.972 3.871 -5.409 1.00 88.19 99 LEU A N 1
ATOM 832 C CA . LEU A 1 99 ? 12.176 4.038 -6.615 1.00 88.19 99 LEU A CA 1
ATOM 833 C C . LEU A 1 99 ? 12.713 5.228 -7.416 1.00 88.19 99 LEU A C 1
ATOM 835 O O . LEU A 1 99 ? 12.875 6.311 -6.846 1.00 88.19 99 LEU A O 1
ATOM 839 N N . ASN A 1 100 ? 12.987 5.040 -8.705 1.00 88.81 100 ASN A N 1
ATOM 840 C CA . ASN A 1 100 ? 13.433 6.115 -9.594 1.00 88.81 100 ASN A CA 1
ATOM 841 C C . ASN A 1 100 ? 12.328 6.551 -10.583 1.00 88.81 100 ASN A C 1
ATOM 843 O O . ASN A 1 100 ? 11.304 5.884 -10.731 1.00 88.81 100 ASN A O 1
ATOM 847 N N . ASP A 1 101 ? 12.510 7.702 -11.241 1.00 90.12 101 ASP A N 1
ATOM 848 C CA . ASP A 1 101 ? 11.488 8.273 -12.135 1.00 90.12 101 ASP A CA 1
ATOM 849 C C . ASP A 1 101 ? 11.239 7.425 -13.394 1.00 90.12 101 ASP A C 1
ATOM 851 O O . ASP A 1 101 ? 10.114 7.395 -13.896 1.00 90.12 101 ASP A O 1
ATOM 855 N N . TYR A 1 102 ? 12.257 6.711 -13.882 1.00 92.19 102 TYR A N 1
ATOM 856 C CA . TYR A 1 102 ? 12.123 5.789 -15.010 1.00 92.19 102 TYR A CA 1
ATOM 857 C C . TYR A 1 102 ? 11.277 4.568 -14.623 1.00 92.19 102 TYR A C 1
ATOM 859 O O . TYR A 1 102 ? 10.301 4.260 -15.300 1.00 92.19 102 TYR A O 1
ATOM 867 N N . GLU A 1 103 ? 11.559 3.937 -13.481 1.00 94.12 103 GLU A N 1
ATOM 868 C CA . GLU A 1 103 ? 10.764 2.824 -12.948 1.00 94.12 103 GLU A CA 1
ATOM 869 C C . GLU A 1 103 ? 9.300 3.221 -12.738 1.00 94.12 103 GLU A C 1
ATOM 871 O O . GLU A 1 103 ? 8.400 2.479 -13.127 1.00 94.12 103 GLU A O 1
ATOM 876 N N . ILE A 1 104 ? 9.044 4.408 -12.172 1.00 94.38 104 ILE A N 1
ATOM 877 C CA . ILE A 1 104 ? 7.679 4.935 -12.012 1.00 94.38 104 ILE A CA 1
ATOM 878 C C . ILE A 1 104 ? 6.987 5.040 -13.362 1.00 94.38 104 ILE A C 1
ATOM 880 O O . ILE A 1 104 ? 5.837 4.620 -13.496 1.00 94.38 104 ILE A O 1
ATOM 884 N N . GLN A 1 105 ? 7.670 5.617 -14.348 1.00 94.50 105 GLN A N 1
ATOM 885 C CA . GLN A 1 105 ? 7.120 5.834 -15.675 1.00 94.50 105 GLN A CA 1
ATOM 886 C C . GLN A 1 105 ? 6.771 4.508 -16.362 1.00 94.50 105 GLN A C 1
ATOM 888 O O . GLN A 1 105 ? 5.650 4.370 -16.857 1.00 94.50 105 GLN A O 1
ATOM 893 N N . GLU A 1 106 ? 7.679 3.536 -16.340 1.00 96.19 106 GLU A N 1
ATOM 894 C CA . GLU A 1 106 ? 7.482 2.230 -16.974 1.00 96.19 106 GLU A CA 1
ATOM 895 C C . GLU A 1 106 ? 6.385 1.414 -16.278 1.00 96.19 106 GLU A C 1
ATOM 897 O O . GLU A 1 106 ? 5.463 0.924 -16.935 1.00 96.19 106 GLU A O 1
ATOM 902 N N . ILE A 1 107 ? 6.407 1.343 -14.941 1.00 96.62 107 ILE A N 1
ATOM 903 C CA . ILE A 1 107 ? 5.380 0.632 -14.162 1.00 96.62 107 ILE A CA 1
ATOM 904 C C . ILE A 1 107 ? 4.002 1.276 -14.362 1.00 96.62 107 ILE A C 1
ATOM 906 O O . ILE A 1 107 ? 3.005 0.571 -14.501 1.00 96.62 107 ILE A O 1
ATOM 910 N N . SER A 1 108 ? 3.922 2.610 -14.399 1.00 94.75 108 SER A N 1
ATOM 911 C CA . SER A 1 108 ? 2.637 3.319 -14.488 1.00 94.75 108 SER A CA 1
ATOM 912 C C . SER A 1 108 ? 2.022 3.295 -15.890 1.00 94.75 108 SER A C 1
ATOM 914 O O . SER A 1 108 ? 0.798 3.378 -16.009 1.00 94.75 108 SER A O 1
ATOM 916 N N . ARG A 1 109 ? 2.840 3.213 -16.951 1.00 94.81 109 ARG A N 1
ATOM 917 C CA . ARG A 1 109 ? 2.371 3.170 -18.350 1.00 94.81 109 ARG A CA 1
ATOM 918 C C . ARG A 1 109 ? 1.997 1.769 -18.815 1.00 94.81 109 ARG A C 1
ATOM 920 O O . ARG A 1 109 ? 1.165 1.639 -19.708 1.00 94.81 109 ARG A O 1
ATOM 927 N N . ASN A 1 110 ? 2.600 0.737 -18.234 1.00 97.25 110 ASN A N 1
ATOM 928 C CA . ASN A 1 110 ? 2.291 -0.643 -18.571 1.00 97.25 110 ASN A CA 1
ATOM 929 C C . ASN A 1 110 ? 1.069 -1.134 -17.778 1.00 97.25 110 ASN A C 1
ATOM 931 O O . ASN A 1 110 ? 1.086 -1.165 -16.548 1.00 97.25 110 ASN A O 1
ATOM 935 N N . GLU A 1 111 ? 0.011 -1.553 -18.475 1.00 97.12 111 GLU A N 1
ATOM 936 C CA . GLU A 1 111 ? -1.242 -1.978 -17.839 1.00 97.12 111 GLU A CA 1
ATOM 937 C C . GLU A 1 111 ? -1.071 -3.183 -16.904 1.00 97.12 111 GLU A C 1
ATOM 939 O O . GLU A 1 111 ? -1.661 -3.196 -15.825 1.00 97.12 111 GLU A O 1
ATOM 944 N N . VAL A 1 112 ? -0.219 -4.147 -17.266 1.00 98.25 112 VAL A N 1
ATOM 945 C CA . VAL A 1 112 ? 0.056 -5.346 -16.457 1.00 98.25 112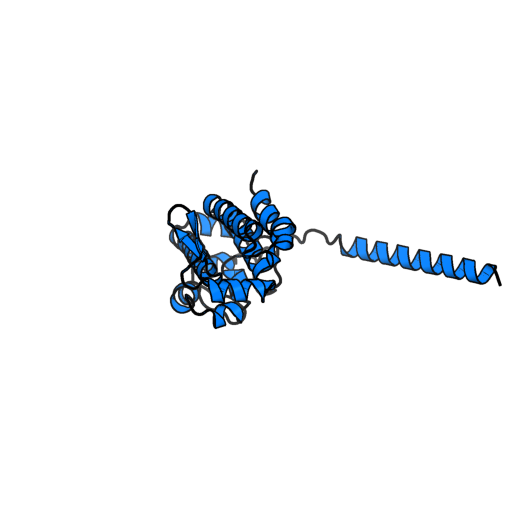 VAL A CA 1
ATOM 946 C C . VAL A 1 112 ? 0.798 -4.974 -15.176 1.00 98.25 112 VAL A C 1
ATOM 948 O O . VAL A 1 112 ? 0.443 -5.422 -14.086 1.00 98.25 112 VAL A O 1
ATOM 951 N N . LEU A 1 113 ? 1.817 -4.116 -15.276 1.00 98.31 113 LEU A N 1
ATOM 952 C CA . LEU A 1 113 ? 2.586 -3.688 -14.104 1.00 98.31 113 LEU A CA 1
ATOM 953 C C . LEU A 1 113 ? 1.737 -2.816 -13.175 1.00 98.31 113 LEU A C 1
ATOM 955 O O . LEU A 1 113 ? 1.761 -2.988 -11.955 1.00 98.31 113 LEU A O 1
ATOM 959 N N . ARG A 1 114 ? 0.920 -1.929 -13.746 1.00 97.25 114 ARG A N 1
ATOM 960 C CA . ARG A 1 114 ? -0.025 -1.108 -12.992 1.00 97.25 114 ARG A CA 1
ATOM 961 C C . ARG A 1 114 ? -1.106 -1.947 -12.307 1.00 97.25 114 ARG A C 1
ATOM 963 O O . ARG A 1 114 ? -1.509 -1.615 -11.191 1.00 97.25 114 ARG A O 1
ATOM 970 N N . ASP A 1 115 ? -1.570 -3.024 -12.934 1.00 97.62 115 ASP A N 1
ATOM 971 C CA . ASP A 1 115 ? -2.482 -3.977 -12.299 1.00 97.62 115 ASP A CA 1
ATOM 972 C C . ASP A 1 115 ? -1.833 -4.655 -11.083 1.00 97.62 115 ASP A C 1
ATOM 974 O O . ASP A 1 115 ? -2.436 -4.702 -10.010 1.00 97.62 115 ASP A O 1
ATOM 978 N N . ARG A 1 116 ? -0.556 -5.047 -11.179 1.00 98.50 116 ARG A N 1
ATOM 979 C CA . ARG A 1 116 ? 0.199 -5.581 -10.032 1.00 98.50 116 ARG A CA 1
ATOM 980 C C . ARG A 1 116 ? 0.288 -4.592 -8.868 1.00 98.50 116 ARG A C 1
ATOM 982 O O . ARG A 1 116 ? 0.154 -5.014 -7.718 1.00 98.50 116 ARG A O 1
ATOM 989 N N . VAL A 1 117 ? 0.432 -3.284 -9.123 1.00 98.19 117 VAL A N 1
ATOM 990 C CA . VAL A 1 117 ? 0.368 -2.247 -8.063 1.00 98.19 117 VAL A CA 1
ATOM 991 C C . VAL A 1 117 ? -0.993 -2.284 -7.359 1.00 98.19 117 VAL A C 1
ATOM 993 O O . VAL A 1 117 ? -1.069 -2.284 -6.128 1.00 98.19 117 VAL A O 1
ATOM 996 N N . LYS A 1 118 ? -2.088 -2.352 -8.126 1.00 97.56 118 LYS A N 1
ATOM 997 C CA . LYS A 1 118 ? -3.450 -2.394 -7.574 1.00 97.56 118 LYS A CA 1
ATOM 998 C C . LYS A 1 118 ? -3.719 -3.681 -6.802 1.00 97.56 118 LYS A C 1
ATOM 1000 O O . LYS A 1 118 ? -4.226 -3.614 -5.685 1.00 97.56 118 LYS A O 1
ATOM 1005 N N . ARG A 1 119 ? -3.347 -4.842 -7.347 1.00 98.12 119 ARG A N 1
ATOM 1006 C CA . ARG A 1 119 ? -3.462 -6.142 -6.666 1.00 98.12 119 ARG A CA 1
ATOM 1007 C C . ARG A 1 119 ? -2.655 -6.164 -5.367 1.00 98.12 119 ARG A C 1
ATOM 1009 O O . ARG A 1 119 ? -3.171 -6.611 -4.348 1.00 98.12 119 ARG A O 1
ATOM 1016 N N . SER A 1 120 ? -1.454 -5.581 -5.364 1.00 98.50 120 SER A N 1
ATOM 1017 C CA . SER A 1 120 ? -0.645 -5.409 -4.148 1.00 98.50 120 SER A CA 1
ATOM 1018 C C . SER A 1 120 ? -1.382 -4.581 -3.099 1.00 98.50 120 SER A C 1
ATOM 1020 O O . SER A 1 120 ? -1.397 -4.932 -1.918 1.00 98.50 120 SER A O 1
ATOM 1022 N N . PHE A 1 121 ? -2.027 -3.489 -3.520 1.00 98.50 121 PHE A N 1
ATOM 1023 C CA . PHE A 1 121 ? -2.831 -2.662 -2.626 1.00 98.50 121 PHE A CA 1
ATOM 1024 C C . PHE A 1 121 ? -4.040 -3.422 -2.068 1.00 98.50 121 PHE A C 1
ATOM 1026 O O . PHE A 1 121 ? -4.261 -3.389 -0.860 1.00 98.50 121 PHE A O 1
ATOM 1033 N N . HIS A 1 122 ? -4.768 -4.170 -2.901 1.00 97.81 122 HIS A N 1
ATOM 1034 C CA . HIS A 1 122 ? -5.876 -5.019 -2.454 1.00 97.81 122 HIS A CA 1
ATOM 1035 C C . HIS A 1 122 ? -5.441 -6.080 -1.437 1.00 97.81 122 HIS A C 1
ATOM 1037 O O . HIS A 1 122 ? -6.115 -6.246 -0.421 1.00 97.81 122 HIS A O 1
ATOM 1043 N N . LEU A 1 123 ? -4.298 -6.733 -1.659 1.00 98.06 123 LEU A N 1
ATOM 1044 C CA . LEU A 1 123 ? -3.715 -7.687 -0.714 1.00 98.06 123 LEU A CA 1
ATOM 1045 C C . LEU A 1 123 ? -3.444 -7.034 0.650 1.00 98.06 123 LEU A C 1
ATOM 1047 O O . LEU A 1 123 ? -3.779 -7.599 1.690 1.00 98.06 123 LEU A O 1
ATOM 1051 N N . MET A 1 124 ? -2.894 -5.817 0.666 1.00 98.25 124 MET A N 1
ATOM 1052 C CA . MET A 1 124 ? -2.646 -5.114 1.927 1.00 98.25 124 MET A CA 1
ATOM 1053 C C . MET A 1 124 ? -3.918 -4.585 2.590 1.00 98.25 124 MET A C 1
ATOM 1055 O O . MET A 1 124 ? -3.982 -4.547 3.816 1.00 98.25 124 MET A O 1
ATOM 1059 N N . LEU A 1 125 ? -4.936 -4.193 1.822 1.00 98.06 125 LEU A N 1
ATOM 1060 C CA . LEU A 1 125 ? -6.236 -3.836 2.390 1.00 98.06 125 LEU A CA 1
ATOM 1061 C C . LEU A 1 125 ? -6.855 -5.030 3.116 1.00 98.06 125 LEU A C 1
ATOM 1063 O O . LEU A 1 125 ? -7.248 -4.878 4.272 1.00 98.06 125 LEU A O 1
ATOM 1067 N N . ASP A 1 126 ? -6.863 -6.209 2.489 1.00 97.06 126 ASP A N 1
ATOM 1068 C CA . ASP A 1 126 ? -7.368 -7.437 3.109 1.00 97.06 126 ASP A CA 1
ATOM 1069 C C . ASP A 1 126 ? -6.606 -7.764 4.401 1.00 97.06 126 ASP A C 1
ATOM 1071 O O . ASP A 1 126 ? -7.204 -7.976 5.458 1.00 97.06 126 ASP A O 1
ATOM 1075 N N . PHE A 1 127 ? -5.276 -7.654 4.364 1.00 97.31 127 PHE A N 1
ATOM 1076 C CA . PHE A 1 127 ? -4.426 -7.806 5.543 1.00 97.31 127 PHE A CA 1
ATOM 1077 C C . PHE A 1 127 ? -4.771 -6.836 6.688 1.00 97.31 127 PHE A C 1
ATOM 1079 O O . PHE A 1 127 ? -4.618 -7.182 7.863 1.00 97.31 127 PHE A O 1
ATOM 1086 N N . TYR A 1 128 ? -5.266 -5.636 6.390 1.00 97.56 128 TYR A N 1
ATOM 1087 C CA . TYR A 1 128 ? -5.723 -4.674 7.398 1.00 97.56 128 TYR A CA 1
ATOM 1088 C C . TYR A 1 128 ? -7.205 -4.818 7.770 1.00 97.56 128 TYR A C 1
ATOM 1090 O O . TYR A 1 128 ? -7.704 -4.028 8.572 1.00 97.56 128 TYR A O 1
ATOM 1098 N N . GLY A 1 129 ? -7.916 -5.815 7.238 1.00 96.88 129 GLY A N 1
ATOM 1099 C CA . GLY A 1 129 ? -9.348 -5.992 7.483 1.00 96.88 129 GLY A CA 1
ATOM 1100 C C . GLY A 1 129 ? -10.204 -4.966 6.746 1.00 96.88 129 GLY A C 1
ATOM 1101 O O . GLY A 1 129 ? -11.247 -4.539 7.248 1.00 96.88 129 GLY A O 1
ATOM 1102 N N . MET A 1 130 ? -9.727 -4.507 5.592 1.00 97.31 130 MET A N 1
ATOM 1103 C CA . MET A 1 130 ? -10.346 -3.486 4.759 1.00 97.31 130 MET A CA 1
ATOM 1104 C C . MET A 1 130 ? -10.578 -4.033 3.350 1.00 97.31 130 MET A C 1
ATOM 1106 O O . MET A 1 130 ? -9.962 -4.999 2.913 1.00 97.31 130 MET A O 1
ATOM 1110 N N . SER A 1 131 ? -11.462 -3.386 2.607 1.00 96.12 131 SER A N 1
ATOM 1111 C CA . SER A 1 131 ? -11.708 -3.676 1.197 1.00 96.12 131 SER A CA 1
ATOM 1112 C C . SER A 1 131 ? -11.938 -2.382 0.426 1.00 96.12 131 SER A C 1
ATOM 1114 O O . SER A 1 131 ? -12.226 -1.337 1.020 1.00 96.12 131 SER A O 1
ATOM 1116 N N . MET A 1 132 ? -11.794 -2.452 -0.897 1.00 95.88 132 MET A N 1
ATOM 1117 C CA . MET A 1 132 ? -12.041 -1.337 -1.805 1.00 95.88 132 MET A CA 1
ATOM 1118 C C . MET A 1 132 ? -12.847 -1.821 -3.013 1.00 95.88 132 MET A C 1
ATOM 1120 O O . MET A 1 132 ? -12.479 -2.815 -3.637 1.00 95.88 132 MET A O 1
ATOM 1124 N N . THR A 1 133 ? -13.921 -1.111 -3.358 1.00 92.56 133 THR A N 1
ATOM 1125 C CA . THR A 1 133 ? -14.689 -1.347 -4.592 1.00 92.56 133 THR A CA 1
ATOM 1126 C C . THR A 1 133 ? -14.006 -0.709 -5.810 1.00 92.56 133 THR A C 1
ATOM 1128 O O . THR A 1 133 ? -13.126 0.141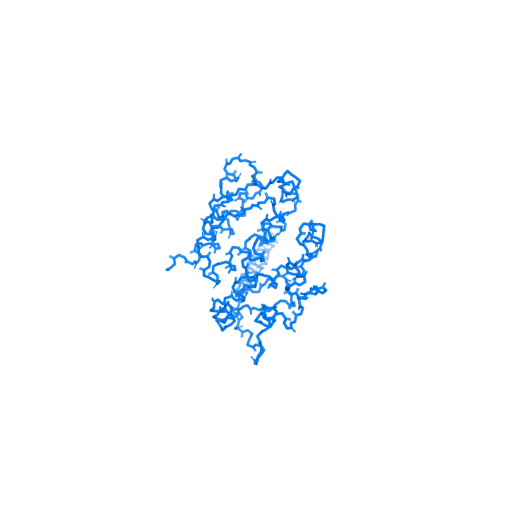 -5.664 1.00 92.56 133 THR A O 1
ATOM 1131 N N . GLY A 1 134 ? -14.439 -1.053 -7.030 1.00 86.06 134 GLY A N 1
ATOM 1132 C CA . GLY A 1 134 ? -13.895 -0.466 -8.270 1.00 86.06 134 GLY A CA 1
ATOM 1133 C C . GLY A 1 134 ? -13.982 1.069 -8.345 1.00 86.06 134 GLY A C 1
ATOM 1134 O O . GLY A 1 134 ? -13.135 1.717 -8.964 1.00 86.06 134 GLY A O 1
ATOM 1135 N N . ASP A 1 135 ? -14.932 1.669 -7.626 1.00 89.12 135 ASP A N 1
ATOM 1136 C CA . ASP A 1 135 ? -15.117 3.123 -7.539 1.00 89.12 135 ASP A CA 1
ATOM 1137 C C . ASP A 1 135 ? -14.281 3.784 -6.430 1.00 89.12 135 ASP A C 1
ATOM 1139 O O . ASP A 1 135 ? -14.510 4.938 -6.060 1.00 89.12 135 ASP A O 1
ATOM 1143 N N . CYS A 1 136 ? -13.288 3.069 -5.890 1.00 93.31 136 CYS A N 1
ATOM 1144 C CA . CYS A 1 136 ? -12.435 3.520 -4.791 1.00 93.31 136 CYS A CA 1
ATOM 1145 C C . CYS A 1 136 ? -13.235 3.875 -3.524 1.00 93.31 136 CYS A C 1
ATOM 1147 O O . CYS A 1 136 ? -12.912 4.850 -2.836 1.00 93.31 136 CYS A O 1
ATOM 1149 N N . GLN A 1 137 ? -14.292 3.113 -3.227 1.00 95.44 137 GLN A N 1
ATOM 1150 C CA . GLN A 1 137 ? -15.007 3.195 -1.952 1.00 95.44 137 GLN A CA 1
ATOM 1151 C C . GLN A 1 137 ? -14.457 2.146 -0.994 1.00 95.44 137 GLN A C 1
ATOM 1153 O O . GLN A 1 137 ? -14.281 0.995 -1.383 1.00 95.44 137 GLN A O 1
ATOM 1158 N N . PHE A 1 138 ? -14.195 2.547 0.248 1.00 97.62 138 PHE A N 1
ATOM 1159 C CA . PHE A 1 138 ? -13.542 1.710 1.249 1.00 97.62 138 PHE A CA 1
ATOM 1160 C C . PHE A 1 138 ? -14.519 1.286 2.339 1.00 97.62 138 PHE A C 1
ATOM 1162 O O . PHE A 1 138 ? -15.348 2.082 2.787 1.00 97.62 138 PHE A O 1
ATOM 1169 N N . ALA A 1 139 ? -14.382 0.044 2.787 1.00 96.56 139 ALA A N 1
ATOM 1170 C CA . ALA A 1 139 ? -15.168 -0.530 3.869 1.00 96.56 139 ALA A CA 1
ATOM 1171 C C . ALA A 1 139 ? -14.319 -1.494 4.703 1.00 96.56 139 ALA A C 1
ATOM 1173 O O . ALA A 1 139 ? -13.277 -1.973 4.252 1.00 96.56 139 ALA A O 1
ATOM 1174 N N . LEU A 1 140 ? -14.780 -1.800 5.915 1.00 95.81 140 LEU A N 1
ATOM 1175 C CA . LEU A 1 140 ? -14.248 -2.922 6.688 1.00 95.81 140 LEU A CA 1
ATOM 1176 C C . LEU A 1 140 ? -14.671 -4.245 6.031 1.00 95.81 140 LEU A C 1
ATOM 1178 O O . LEU A 1 140 ? -15.796 -4.355 5.543 1.00 95.81 140 LEU A O 1
ATOM 1182 N N . SER A 1 141 ? -13.767 -5.224 5.990 1.00 87.31 141 SER A N 1
ATOM 1183 C CA . SER A 1 141 ? -14.053 -6.572 5.487 1.00 87.31 141 SER A CA 1
ATOM 1184 C C . SER A 1 141 ? -14.775 -7.423 6.543 1.00 87.31 141 SER A C 1
ATOM 1186 O O . SER A 1 141 ? -14.856 -7.057 7.713 1.00 87.31 141 SER A O 1
ATOM 1188 N N . LEU A 1 142 ? -15.275 -8.602 6.156 1.00 76.31 142 LEU A N 1
ATOM 1189 C CA . LEU A 1 142 ? -15.904 -9.544 7.096 1.00 76.31 142 LEU A CA 1
ATOM 1190 C C . LEU A 1 142 ? -14.932 -10.035 8.187 1.00 76.31 142 LEU A C 1
ATOM 1192 O O . LEU A 1 142 ? -15.349 -10.315 9.307 1.00 76.31 142 LEU A O 1
ATOM 1196 N N . SER A 1 143 ? -13.634 -10.098 7.874 1.00 79.81 143 SER A N 1
ATOM 1197 C CA . SER A 1 143 ? -12.552 -10.474 8.792 1.00 79.81 143 SER A CA 1
ATOM 1198 C C . SER A 1 143 ? -12.047 -9.306 9.652 1.00 79.81 143 SER A C 1
ATOM 1200 O O . SER A 1 143 ? -11.040 -9.440 10.352 1.00 79.81 143 SER A O 1
ATOM 1202 N N . SER A 1 144 ? -12.721 -8.147 9.637 1.00 81.94 144 SER A N 1
ATOM 1203 C CA . SER A 1 144 ? -12.167 -6.911 10.196 1.00 81.94 144 SER A CA 1
ATOM 1204 C C . SER A 1 144 ? -11.835 -6.980 11.681 1.00 81.94 144 SER A C 1
ATOM 1206 O O . SER A 1 144 ? -10.913 -6.302 12.109 1.00 81.94 144 SER A O 1
ATOM 1208 N N . ASN A 1 145 ? -12.545 -7.765 12.492 1.00 88.06 145 ASN A N 1
ATOM 1209 C CA . ASN A 1 145 ? -12.345 -7.734 13.945 1.00 88.06 145 ASN A CA 1
ATOM 1210 C C . ASN A 1 145 ? -10.920 -8.145 14.350 1.00 88.06 145 ASN A C 1
ATOM 1212 O O . ASN A 1 145 ? -10.228 -7.368 15.013 1.00 88.06 145 ASN A O 1
ATOM 1216 N N . ASP A 1 146 ? -10.451 -9.307 13.893 1.00 93.12 146 ASP A N 1
ATOM 1217 C CA . ASP A 1 146 ? -9.106 -9.797 14.217 1.00 93.12 146 ASP A CA 1
ATOM 1218 C C . ASP A 1 146 ? -8.018 -8.971 13.526 1.00 93.12 146 ASP A C 1
ATOM 1220 O O . ASP A 1 146 ? -6.961 -8.703 14.102 1.00 93.12 146 ASP A O 1
ATOM 1224 N N . ARG A 1 147 ? -8.287 -8.498 12.304 1.00 95.81 147 ARG A N 1
ATOM 1225 C CA . ARG A 1 147 ? -7.3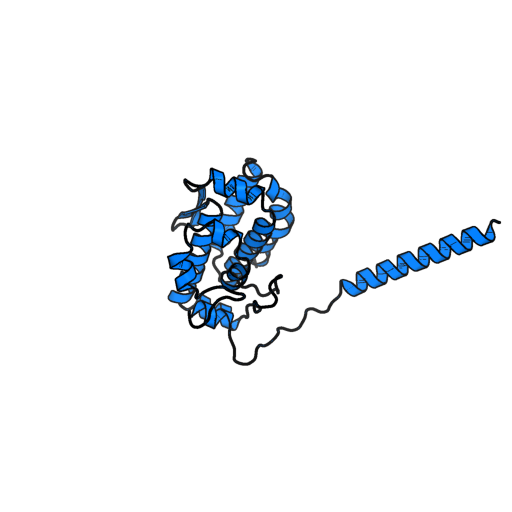22 -7.697 11.544 1.00 95.81 147 ARG A CA 1
ATOM 1226 C C . ARG A 1 147 ? -7.144 -6.290 12.100 1.00 95.81 147 ARG A C 1
ATOM 1228 O O . ARG A 1 147 ? -6.014 -5.828 12.236 1.00 95.81 147 ARG A O 1
ATOM 1235 N N . ILE A 1 148 ? -8.230 -5.635 12.508 1.00 95.12 148 ILE A N 1
ATOM 1236 C CA . ILE A 1 148 ? -8.172 -4.344 13.199 1.00 95.12 148 ILE A CA 1
ATOM 1237 C C . ILE A 1 148 ? -7.530 -4.500 14.573 1.00 95.12 148 ILE A C 1
ATOM 1239 O O . ILE A 1 148 ? -6.756 -3.631 14.970 1.00 95.12 148 ILE A O 1
ATOM 1243 N N . LYS A 1 149 ? -7.785 -5.604 15.286 1.00 95.31 149 LYS A N 1
ATOM 1244 C CA . LYS A 1 149 ? -7.071 -5.904 16.531 1.00 95.31 149 LYS A CA 1
ATOM 1245 C C . LYS A 1 149 ? -5.558 -5.994 16.296 1.00 95.31 149 LYS A C 1
ATOM 1247 O O . LYS A 1 149 ? -4.815 -5.275 16.958 1.00 95.31 149 LYS A O 1
ATOM 1252 N N . ASN A 1 150 ? -5.105 -6.775 15.312 1.00 95.50 150 ASN A N 1
ATOM 1253 C CA . ASN A 1 150 ? -3.683 -6.836 14.960 1.00 95.50 150 ASN A CA 1
ATOM 1254 C C . ASN A 1 150 ? -3.124 -5.455 14.579 1.00 95.50 150 ASN A C 1
ATOM 1256 O O . ASN A 1 150 ? -2.059 -5.076 15.052 1.00 95.50 150 ASN A O 1
ATOM 1260 N N . LEU A 1 151 ? -3.857 -4.664 13.791 1.00 94.56 151 LEU A N 1
ATOM 1261 C CA . LEU A 1 151 ? -3.423 -3.324 13.397 1.00 94.56 151 LEU A CA 1
ATOM 1262 C C . LEU A 1 151 ? -3.238 -2.377 14.602 1.00 94.56 151 LEU A C 1
ATOM 1264 O O . LEU A 1 151 ? -2.341 -1.537 14.578 1.00 94.56 151 LEU A O 1
ATOM 1268 N N . LYS A 1 152 ? -4.038 -2.531 15.665 1.00 94.75 152 LYS A N 1
ATOM 1269 C CA . LYS A 1 152 ? -3.873 -1.794 16.932 1.00 94.75 152 LYS A CA 1
ATOM 1270 C C . LYS A 1 152 ? -2.670 -2.263 17.743 1.00 94.75 152 LYS A C 1
ATOM 1272 O O . LYS A 1 152 ? -1.980 -1.444 18.343 1.00 94.75 152 LYS A O 1
ATOM 1277 N N . GLU A 1 153 ? -2.448 -3.572 17.786 1.00 94.62 153 GLU A N 1
ATOM 1278 C CA . GLU A 1 153 ? -1.422 -4.212 18.618 1.00 94.62 153 GLU A CA 1
ATOM 1279 C C . GLU A 1 153 ? -0.029 -4.204 17.965 1.00 94.62 153 GLU A C 1
ATOM 1281 O O . GLU A 1 153 ? 0.977 -4.347 18.660 1.00 94.62 153 GLU A O 1
ATOM 1286 N N . SER A 1 154 ? 0.044 -3.948 16.654 1.00 93.88 154 SER A N 1
ATOM 1287 C CA . SER A 1 154 ? 1.279 -3.929 15.863 1.00 93.88 154 SER A CA 1
ATOM 1288 C C . SER A 1 154 ? 1.551 -2.555 15.224 1.00 93.88 154 SER A C 1
ATOM 1290 O O . SER A 1 154 ? 1.375 -2.387 14.014 1.00 93.88 154 SER A O 1
ATOM 1292 N N . PRO A 1 155 ? 2.068 -1.559 15.977 1.00 88.69 155 PRO A N 1
ATOM 1293 C CA . PRO A 1 155 ? 2.252 -0.183 15.494 1.00 88.69 155 PRO A CA 1
ATOM 1294 C C . PRO A 1 155 ? 3.139 -0.028 14.253 1.00 88.69 155 PRO A C 1
ATOM 1296 O O . PRO A 1 155 ? 3.030 0.958 13.524 1.00 88.69 155 PRO A O 1
ATOM 1299 N N . HIS A 1 156 ? 4.017 -0.996 13.970 1.00 93.25 156 HIS A N 1
ATOM 1300 C CA . HIS A 1 156 ? 4.842 -0.986 12.761 1.00 93.25 156 HIS A CA 1
ATOM 1301 C C . HIS A 1 156 ? 3.994 -1.007 11.474 1.00 93.25 156 HIS A C 1
ATOM 1303 O O . HIS A 1 156 ? 4.418 -0.477 10.444 1.00 93.25 156 HIS A O 1
ATOM 1309 N N . ASN A 1 157 ? 2.768 -1.539 11.538 1.00 96.56 157 ASN A N 1
ATOM 1310 C CA . ASN A 1 157 ? 1.819 -1.508 10.433 1.00 96.56 157 ASN A CA 1
ATOM 1311 C C . ASN A 1 157 ? 1.363 -0.079 10.088 1.00 96.56 157 ASN A C 1
ATOM 1313 O O . ASN A 1 157 ? 1.079 0.192 8.923 1.00 96.56 157 ASN A O 1
ATOM 1317 N N . PHE A 1 158 ? 1.411 0.882 11.018 1.00 96.62 158 PHE A N 1
ATOM 1318 C CA . PHE A 1 158 ? 1.143 2.287 10.690 1.00 96.62 158 PHE A CA 1
ATOM 1319 C C . PHE A 1 158 ? 2.212 2.892 9.777 1.00 96.62 158 PHE A C 1
ATOM 1321 O O . PHE A 1 158 ? 1.884 3.674 8.885 1.00 96.62 158 PHE A O 1
ATOM 1328 N N . LEU A 1 159 ? 3.476 2.485 9.935 1.00 93.88 159 LEU A N 1
ATOM 1329 C CA . LEU A 1 159 ? 4.553 2.883 9.024 1.00 93.88 159 LEU A CA 1
ATOM 1330 C C . LEU A 1 159 ? 4.428 2.191 7.660 1.00 93.88 159 LEU A C 1
ATOM 1332 O O . LEU A 1 159 ? 4.741 2.802 6.637 1.00 93.88 159 LEU A O 1
ATOM 1336 N N . ARG A 1 160 ? 3.932 0.943 7.621 1.00 96.06 160 ARG A N 1
ATOM 1337 C CA . ARG A 1 160 ? 3.587 0.266 6.359 1.00 96.06 160 ARG A CA 1
ATOM 1338 C C . ARG A 1 160 ? 2.458 1.008 5.626 1.00 96.06 160 ARG A C 1
ATOM 1340 O O . ARG A 1 160 ? 2.587 1.233 4.428 1.00 96.06 160 ARG A O 1
ATOM 1347 N N . ILE A 1 161 ? 1.428 1.486 6.333 1.00 98.25 161 ILE A N 1
ATOM 1348 C CA . ILE A 1 161 ? 0.359 2.323 5.751 1.00 98.25 161 ILE A CA 1
ATOM 1349 C C . ILE A 1 161 ? 0.926 3.621 5.164 1.00 98.25 161 ILE A C 1
ATOM 1351 O O . ILE A 1 161 ? 0.620 3.940 4.017 1.00 98.25 161 ILE A O 1
ATOM 1355 N N . THR A 1 162 ? 1.805 4.333 5.882 1.00 96.81 162 THR A N 1
ATOM 1356 C CA . THR A 1 162 ? 2.490 5.521 5.336 1.00 96.81 162 THR A CA 1
ATOM 1357 C C . THR A 1 162 ? 3.203 5.193 4.028 1.00 96.81 162 THR A C 1
ATOM 1359 O O . THR A 1 162 ? 3.096 5.935 3.055 1.00 96.81 162 THR A O 1
ATOM 1362 N N . ARG A 1 163 ? 3.912 4.057 3.990 1.00 95.69 163 ARG A N 1
ATOM 1363 C CA . ARG A 1 163 ? 4.644 3.610 2.806 1.00 95.69 163 ARG A CA 1
ATOM 1364 C C . ARG A 1 163 ? 3.714 3.359 1.621 1.00 95.69 163 ARG A C 1
ATOM 1366 O O . ARG A 1 163 ? 3.996 3.862 0.539 1.00 95.69 163 ARG A O 1
ATOM 1373 N N . ILE A 1 164 ? 2.613 2.641 1.842 1.00 98.12 164 ILE A N 1
ATOM 1374 C CA . ILE A 1 164 ? 1.600 2.371 0.816 1.00 98.12 164 ILE A CA 1
ATOM 1375 C C . ILE A 1 164 ? 1.003 3.689 0.312 1.00 98.12 164 ILE A C 1
ATOM 1377 O O . ILE A 1 164 ? 0.955 3.903 -0.894 1.00 98.12 164 ILE A O 1
ATOM 1381 N N . LEU A 1 165 ? 0.618 4.607 1.208 1.00 98.19 165 LEU A N 1
ATOM 1382 C CA . LEU A 1 165 ? 0.096 5.921 0.823 1.00 98.19 165 LEU A CA 1
ATOM 1383 C C . LEU A 1 165 ? 1.086 6.674 -0.069 1.00 98.19 165 LEU A C 1
ATOM 1385 O O . LEU A 1 165 ? 0.687 7.143 -1.130 1.00 98.19 165 LEU A O 1
ATOM 1389 N N . THR A 1 166 ? 2.366 6.761 0.300 1.00 96.06 166 THR A N 1
ATOM 1390 C CA . THR A 1 166 ? 3.382 7.400 -0.553 1.00 96.06 166 THR A CA 1
ATOM 1391 C C . THR A 1 166 ? 3.482 6.726 -1.923 1.00 96.06 166 THR A C 1
ATOM 1393 O O . THR A 1 166 ? 3.408 7.426 -2.930 1.00 96.06 166 THR A O 1
ATOM 1396 N N . ALA A 1 167 ? 3.574 5.395 -1.976 1.00 96.75 167 ALA A N 1
ATOM 1397 C CA . ALA A 1 167 ? 3.702 4.652 -3.230 1.00 96.75 167 ALA A CA 1
ATOM 1398 C C . ALA A 1 167 ? 2.491 4.849 -4.158 1.00 96.75 167 ALA A C 1
ATOM 1400 O O . ALA A 1 167 ? 2.664 5.073 -5.353 1.00 96.75 167 ALA A O 1
ATOM 1401 N N . LEU A 1 168 ? 1.263 4.860 -3.620 1.00 97.38 168 LEU A N 1
ATOM 1402 C CA . LEU A 1 168 ? 0.061 5.185 -4.402 1.00 97.38 168 LEU A CA 1
ATOM 1403 C C . LEU A 1 168 ? 0.157 6.583 -5.038 1.00 97.38 168 LEU A C 1
ATOM 1405 O O . LEU A 1 168 ? -0.316 6.788 -6.153 1.00 97.38 168 LEU A O 1
ATOM 1409 N N . GLY A 1 169 ? 0.777 7.541 -4.342 1.00 95.56 169 GLY A N 1
ATOM 1410 C CA . GLY A 1 169 ? 1.067 8.869 -4.878 1.00 95.56 169 GLY A CA 1
ATOM 1411 C C . GLY A 1 169 ? 2.083 8.840 -6.021 1.00 95.56 169 GLY A C 1
ATOM 1412 O O . GLY A 1 169 ? 1.810 9.422 -7.069 1.00 95.56 169 GLY A O 1
ATOM 1413 N N . GLU A 1 170 ? 3.206 8.135 -5.842 1.00 95.19 170 GLU A N 1
ATOM 1414 C CA . GLU A 1 170 ? 4.263 7.993 -6.861 1.00 95.19 170 GLU A CA 1
ATOM 1415 C C . GLU A 1 170 ? 3.736 7.331 -8.144 1.00 95.19 170 GLU A C 1
ATOM 1417 O O . GLU A 1 170 ? 4.033 7.799 -9.239 1.00 95.19 170 GLU A O 1
ATOM 1422 N N . PHE A 1 171 ? 2.886 6.305 -8.026 1.00 95.94 171 PHE A N 1
ATOM 1423 C CA . PHE A 1 171 ? 2.262 5.618 -9.168 1.00 95.94 171 PHE A CA 1
ATOM 1424 C C . PHE A 1 171 ? 1.014 6.327 -9.730 1.00 95.94 171 PHE A C 1
ATOM 1426 O O . PHE A 1 171 ? 0.287 5.769 -10.555 1.00 95.94 171 PHE A O 1
ATOM 1433 N N . GLY A 1 172 ? 0.706 7.545 -9.272 1.00 94.94 172 GLY A N 1
ATOM 1434 C CA . GLY A 1 172 ? -0.407 8.342 -9.797 1.00 94.94 172 GLY A CA 1
ATOM 1435 C C . GLY A 1 172 ? -1.812 7.837 -9.433 1.00 94.94 172 GLY A C 1
ATOM 1436 O O . GLY A 1 172 ? -2.800 8.328 -9.981 1.00 94.94 172 GLY A O 1
ATOM 1437 N N . LEU A 1 173 ? -1.948 6.912 -8.478 1.00 96.31 173 LEU A N 1
ATOM 1438 C CA . LEU A 1 173 ? -3.226 6.398 -7.960 1.00 96.31 173 LEU A CA 1
ATOM 1439 C C . LEU A 1 173 ? -3.849 7.381 -6.946 1.00 96.31 173 LEU A C 1
ATOM 1441 O O . LEU A 1 173 ? -4.138 7.054 -5.792 1.00 96.31 173 LEU A O 1
ATOM 1445 N N . ARG A 1 174 ? -4.022 8.643 -7.374 1.00 96.44 174 ARG A N 1
ATOM 1446 C CA . ARG A 1 174 ? -4.449 9.771 -6.519 1.00 96.44 174 ARG A CA 1
ATOM 1447 C C . ARG A 1 174 ? -5.834 9.553 -5.908 1.00 96.44 174 ARG A C 1
ATOM 1449 O O . ARG A 1 174 ? -6.074 9.985 -4.780 1.00 96.44 174 ARG A O 1
ATOM 1456 N N . ARG A 1 175 ? -6.754 8.923 -6.646 1.00 97.06 175 ARG A N 1
ATOM 1457 C CA . ARG A 1 175 ? -8.138 8.708 -6.195 1.00 97.06 175 ARG A CA 1
ATOM 1458 C C . ARG A 1 175 ? -8.179 7.673 -5.076 1.00 97.06 175 ARG A C 1
ATOM 1460 O O . ARG A 1 175 ? -8.766 7.940 -4.032 1.00 97.06 175 ARG A O 1
ATOM 1467 N N . GLU A 1 176 ? -7.505 6.546 -5.274 1.00 98.06 176 GLU A N 1
ATOM 1468 C CA . GLU A 1 176 ? -7.304 5.485 -4.290 1.00 98.06 176 GLU A CA 1
ATOM 1469 C C . GLU A 1 176 ? -6.648 6.052 -3.027 1.00 98.06 176 GLU A C 1
ATOM 1471 O O . GLU A 1 176 ? -7.188 5.902 -1.933 1.00 98.06 176 GLU A O 1
ATOM 1476 N N . GLN A 1 177 ? -5.541 6.784 -3.185 1.00 98.12 177 GLN A N 1
ATOM 1477 C CA . GLN A 1 177 ? -4.781 7.356 -2.075 1.00 98.12 177 GLN A CA 1
ATOM 1478 C C . GLN A 1 177 ? -5.624 8.312 -1.210 1.00 98.12 177 GLN A C 1
ATOM 1480 O O . GLN A 1 177 ? -5.700 8.145 0.009 1.00 98.12 177 GLN A O 1
ATOM 1485 N N . LYS A 1 178 ? -6.287 9.303 -1.827 1.00 98.19 178 LYS A N 1
ATOM 1486 C CA . LYS A 1 178 ? -7.108 10.289 -1.101 1.00 98.19 178 LYS A CA 1
ATOM 1487 C C . LYS A 1 178 ? -8.320 9.642 -0.445 1.00 98.19 178 LYS A C 1
ATOM 1489 O O . LYS A 1 178 ? -8.634 9.943 0.706 1.00 98.19 178 LYS A O 1
ATOM 1494 N N . ASN A 1 179 ? -9.011 8.757 -1.161 1.00 98.56 179 ASN A N 1
ATOM 1495 C CA . ASN A 1 179 ? -10.196 8.096 -0.628 1.00 98.56 179 ASN A CA 1
ATOM 1496 C C . ASN A 1 179 ? -9.840 7.168 0.542 1.00 98.56 179 ASN A C 1
ATOM 1498 O O . ASN A 1 179 ? -10.586 7.142 1.522 1.00 98.56 179 ASN A O 1
ATOM 1502 N N . TRP A 1 180 ? -8.699 6.473 0.477 1.00 98.75 180 TRP A N 1
ATOM 1503 C CA . TRP A 1 180 ? -8.236 5.628 1.574 1.00 98.75 180 TRP A CA 1
ATOM 1504 C C . TRP A 1 180 ? -7.852 6.446 2.807 1.00 98.75 180 TRP A C 1
ATOM 1506 O O . TRP A 1 180 ? -8.280 6.108 3.908 1.00 98.75 180 TRP A O 1
ATOM 1516 N N . LEU A 1 181 ? -7.136 7.567 2.640 1.00 98.69 181 LEU A N 1
ATOM 1517 C CA . LEU A 1 181 ? -6.827 8.464 3.759 1.00 98.69 181 LEU A CA 1
ATOM 1518 C C . LEU A 1 181 ? -8.105 8.946 4.457 1.00 98.69 181 LEU A C 1
ATOM 1520 O O . LEU A 1 181 ? -8.209 8.827 5.674 1.00 98.69 181 LEU A O 1
ATOM 1524 N N . ARG A 1 182 ? -9.110 9.413 3.704 1.00 98.62 182 ARG A N 1
ATOM 1525 C CA . ARG A 1 182 ? -10.399 9.834 4.291 1.00 98.62 182 ARG A CA 1
ATOM 1526 C C . ARG A 1 182 ? -11.096 8.702 5.047 1.00 98.62 182 ARG A C 1
ATOM 1528 O O . ARG A 1 182 ? -11.752 8.945 6.058 1.00 98.62 182 ARG A O 1
ATOM 1535 N N . PHE A 1 183 ? -10.987 7.470 4.554 1.00 98.62 183 PHE A N 1
ATOM 1536 C CA . PHE A 1 183 ? -11.528 6.302 5.244 1.00 98.62 183 PHE A CA 1
ATOM 1537 C C . PHE A 1 183 ? -10.803 6.057 6.575 1.00 98.62 183 PHE A C 1
ATOM 1539 O O . PHE A 1 183 ? -11.461 5.947 7.611 1.00 98.62 183 PHE A O 1
ATOM 1546 N N . LEU A 1 184 ? -9.467 6.070 6.570 1.00 98.56 184 LEU A N 1
ATOM 1547 C CA . LEU A 1 184 ? -8.638 5.946 7.773 1.00 98.56 184 LEU A CA 1
ATOM 1548 C C . LEU A 1 184 ? -8.925 7.069 8.785 1.00 98.56 184 LEU A C 1
ATOM 1550 O O . LEU A 1 184 ? -9.118 6.795 9.968 1.00 98.56 184 LEU A O 1
ATOM 1554 N N . GLU A 1 185 ? -9.051 8.319 8.331 1.00 98.62 185 GLU A N 1
ATOM 1555 C CA . GLU A 1 185 ? -9.485 9.456 9.156 1.00 98.62 185 GLU A CA 1
ATOM 1556 C C . GLU A 1 185 ? -10.838 9.193 9.826 1.00 98.62 185 GLU A C 1
ATOM 1558 O O . GLU A 1 185 ? -11.016 9.454 11.018 1.00 98.62 185 GLU A O 1
ATOM 1563 N N . GLY A 1 186 ? -11.800 8.657 9.071 1.00 98.44 186 GLY A N 1
ATOM 1564 C CA . GLY A 1 186 ? -13.104 8.262 9.593 1.00 98.44 186 GLY A CA 1
ATOM 1565 C C . GLY A 1 186 ? -12.999 7.195 10.684 1.00 98.44 186 GLY A C 1
ATOM 1566 O O . GLY A 1 186 ? -13.698 7.285 11.694 1.00 98.44 186 GLY A O 1
ATOM 1567 N N . MET A 1 187 ? -12.105 6.215 10.524 1.00 97.75 187 MET A N 1
ATOM 1568 C CA . MET A 1 187 ? -11.864 5.176 11.530 1.00 97.75 187 MET A CA 1
ATOM 1569 C C . MET A 1 187 ? -11.260 5.734 12.819 1.00 97.75 187 MET A C 1
ATOM 1571 O O . MET A 1 187 ? -11.683 5.333 13.905 1.00 97.75 187 MET A O 1
ATOM 1575 N N . VAL A 1 188 ? -10.313 6.671 12.715 1.00 98.06 188 VAL A N 1
ATOM 1576 C CA . VAL A 1 188 ? -9.728 7.358 13.878 1.00 98.06 188 VAL A CA 1
ATOM 1577 C C . VAL A 1 188 ? -10.802 8.178 14.598 1.00 98.06 188 VAL A C 1
ATOM 1579 O O . VAL A 1 188 ? -11.018 7.984 15.792 1.00 98.06 188 VAL A O 1
ATOM 1582 N N . LYS A 1 189 ? -11.558 9.014 13.869 1.00 98.06 189 LYS A N 1
ATOM 1583 C CA . LYS A 1 189 ? -12.622 9.872 14.432 1.00 98.06 189 LYS A CA 1
ATOM 1584 C C . LYS A 1 189 ? -13.735 9.084 15.127 1.00 98.06 189 LYS A C 1
ATOM 1586 O O . LYS A 1 189 ? -14.292 9.552 16.112 1.00 98.06 189 LYS A O 1
ATOM 1591 N N . ARG A 1 190 ? -14.060 7.888 14.628 1.00 97.31 190 ARG A N 1
ATOM 1592 C CA . ARG A 1 190 ? -15.057 6.982 15.229 1.00 97.31 190 ARG A CA 1
ATOM 1593 C C . ARG A 1 190 ? -14.503 6.149 16.392 1.00 97.31 190 ARG A C 1
ATOM 1595 O O . ARG A 1 190 ? -15.234 5.337 16.948 1.00 97.31 190 ARG A O 1
ATOM 1602 N N . GLY A 1 191 ? -13.222 6.295 16.736 1.00 96.31 191 GLY A N 1
ATOM 1603 C CA . GLY A 1 191 ? -12.563 5.527 17.795 1.00 96.31 191 GLY A CA 1
ATOM 1604 C C . GLY A 1 191 ? -12.240 4.075 17.425 1.00 96.31 191 GLY A C 1
ATOM 1605 O O . GLY A 1 191 ? -11.765 3.323 18.275 1.00 96.31 191 GLY A O 1
ATOM 1606 N N . ILE A 1 192 ? -12.455 3.670 16.166 1.00 95.62 192 ILE A N 1
ATOM 1607 C CA . ILE A 1 192 ? -12.160 2.313 15.687 1.00 95.62 192 ILE A CA 1
ATOM 1608 C C . ILE A 1 192 ? -10.652 2.082 15.657 1.00 95.62 192 ILE A C 1
ATOM 1610 O O . ILE A 1 192 ? -10.229 0.985 15.998 1.00 95.62 192 ILE A O 1
ATOM 1614 N N . LEU A 1 193 ? -9.856 3.093 15.294 1.00 95.81 193 LEU A N 1
ATOM 1615 C CA . LEU A 1 193 ? -8.391 3.024 15.226 1.00 95.81 193 LEU A CA 1
ATOM 1616 C C . LEU A 1 193 ? -7.744 4.236 15.917 1.00 95.81 193 LEU A C 1
ATOM 1618 O O . LEU A 1 193 ? -6.916 4.932 15.338 1.00 95.81 193 LEU A O 1
ATOM 1622 N N . LYS A 1 194 ? -8.162 4.537 17.151 1.00 96.00 194 LYS A N 1
ATOM 1623 C CA . LYS A 1 194 ? -7.683 5.709 17.913 1.00 96.00 194 LYS A CA 1
ATOM 1624 C C . LYS A 1 194 ? -6.156 5.736 18.083 1.00 96.00 194 LYS A C 1
ATOM 1626 O O . LYS A 1 194 ? -5.559 6.803 18.144 1.00 96.00 194 LYS A O 1
ATOM 1631 N N . GLU A 1 195 ? -5.525 4.564 18.124 1.00 95.88 195 GLU A N 1
ATOM 1632 C CA . GLU A 1 195 ? -4.081 4.371 18.271 1.00 95.88 195 GLU A CA 1
ATOM 1633 C C . GLU A 1 195 ? -3.296 4.989 17.103 1.00 95.88 195 GLU A C 1
ATOM 1635 O O . GLU A 1 195 ? -2.124 5.338 17.250 1.00 95.88 195 GLU A O 1
ATOM 1640 N N . ALA A 1 196 ? -3.947 5.163 15.950 1.00 97.00 196 ALA A N 1
ATOM 1641 C CA . ALA A 1 196 ? -3.342 5.757 14.774 1.00 97.00 196 ALA A CA 1
ATOM 1642 C C . ALA A 1 196 ? -3.400 7.291 14.741 1.00 97.00 196 ALA A C 1
ATOM 1644 O O . ALA A 1 196 ? -2.860 7.855 13.796 1.00 97.00 196 ALA A O 1
ATOM 1645 N N . ASP A 1 197 ? -3.993 7.986 15.721 1.00 97.88 197 ASP A N 1
ATOM 1646 C CA . ASP A 1 197 ? -4.154 9.453 15.680 1.00 97.88 197 ASP A CA 1
ATOM 1647 C C . ASP A 1 197 ? -2.827 10.197 15.435 1.00 97.88 197 ASP A C 1
ATOM 1649 O O . ASP A 1 197 ? -2.721 11.047 14.546 1.00 97.88 197 ASP A O 1
ATOM 1653 N N . TYR A 1 198 ? -1.760 9.798 16.132 1.00 97.38 198 TYR A N 1
ATOM 1654 C CA . TYR A 1 198 ? -0.433 10.368 15.901 1.00 97.38 198 TYR A CA 1
ATOM 1655 C C . TYR A 1 198 ? 0.076 10.091 14.477 1.00 97.38 198 TYR A C 1
ATOM 1657 O O . TYR A 1 198 ? 0.616 10.989 13.826 1.00 97.38 198 TYR A O 1
ATOM 1665 N N . SER A 1 199 ? -0.118 8.865 13.977 1.00 97.00 199 SER A N 1
ATOM 1666 C CA . SER A 1 199 ? 0.319 8.464 12.634 1.00 97.00 199 SER A CA 1
ATOM 1667 C C . SER A 1 199 ? -0.460 9.179 11.536 1.00 97.00 199 SER A C 1
ATOM 1669 O O . SER A 1 199 ? 0.133 9.623 10.553 1.00 97.00 199 SER A O 1
ATOM 1671 N N . LEU A 1 200 ? -1.767 9.352 11.734 1.00 98.25 200 LEU A N 1
ATOM 1672 C CA . LEU A 1 200 ? -2.648 10.081 10.838 1.00 98.25 200 LEU A CA 1
ATOM 1673 C C . LEU A 1 200 ? -2.120 11.502 10.611 1.00 98.25 200 LEU A C 1
ATOM 1675 O O . LEU A 1 200 ? -1.835 11.881 9.477 1.00 98.25 200 LEU A O 1
ATOM 1679 N N . ASN A 1 201 ? -1.913 12.247 11.698 1.00 97.88 201 ASN A N 1
ATOM 1680 C CA . ASN A 1 201 ? -1.552 13.662 11.635 1.00 97.88 201 ASN A CA 1
ATOM 1681 C C . ASN A 1 201 ? -0.097 13.904 11.197 1.00 97.88 201 ASN A C 1
ATOM 1683 O O . ASN A 1 201 ? 0.179 14.874 10.495 1.00 97.88 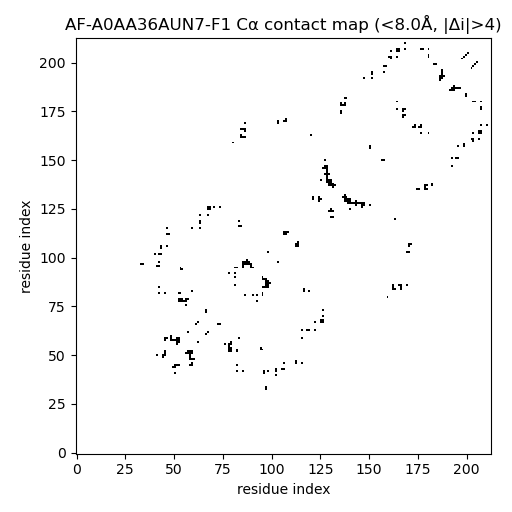201 ASN A O 1
ATOM 1687 N N . ASN A 1 202 ? 0.841 13.036 11.594 1.00 95.44 202 ASN A N 1
ATOM 1688 C CA . ASN A 1 202 ? 2.276 13.275 11.388 1.00 95.44 202 ASN A CA 1
ATOM 1689 C C . ASN A 1 202 ? 2.876 12.508 10.200 1.00 95.44 202 ASN A C 1
ATOM 1691 O O . ASN A 1 202 ? 3.982 12.837 9.773 1.00 95.44 202 ASN A O 1
ATOM 1695 N N . PHE A 1 203 ? 2.180 11.501 9.659 1.00 95.50 203 PHE A N 1
ATOM 1696 C CA . PHE A 1 203 ? 2.716 10.657 8.586 1.00 95.50 203 PHE A CA 1
ATOM 1697 C C . PHE A 1 203 ? 1.730 10.438 7.438 1.00 95.50 203 PHE A C 1
ATOM 1699 O O . PHE A 1 203 ? 2.090 10.698 6.293 1.00 95.50 203 PHE A O 1
ATOM 1706 N N . TRP A 1 204 ? 0.498 9.993 7.705 1.00 97.88 204 TRP A N 1
ATOM 1707 C CA . TRP A 1 204 ? -0.447 9.624 6.642 1.00 97.88 204 TRP A CA 1
ATOM 1708 C C . TRP A 1 204 ? -0.949 10.843 5.871 1.00 97.88 204 TRP A C 1
ATOM 1710 O O . TRP A 1 204 ? -0.844 10.872 4.646 1.00 97.88 204 TRP A O 1
ATOM 1720 N N . THR A 1 205 ? -1.424 11.874 6.572 1.00 98.00 205 THR A N 1
ATOM 1721 C CA . THR A 1 205 ? -1.893 13.112 5.940 1.00 98.00 205 THR A CA 1
ATOM 1722 C C . THR A 1 2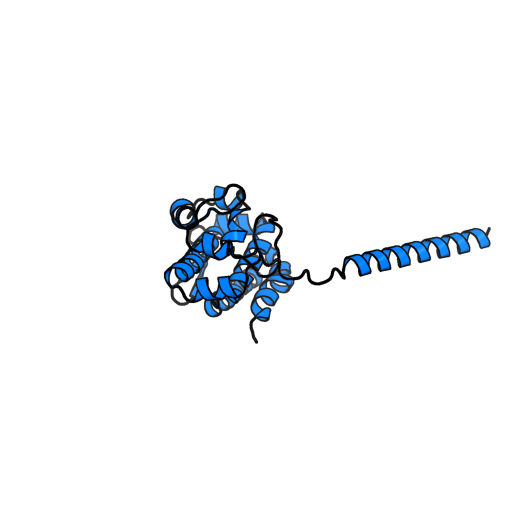05 ? -0.772 13.817 5.163 1.00 98.00 205 THR A C 1
ATOM 1724 O O . THR A 1 205 ? -0.968 14.082 3.972 1.00 98.00 205 THR A O 1
ATOM 1727 N N . PRO A 1 206 ? 0.436 14.029 5.730 1.00 95.94 206 PRO A N 1
ATOM 1728 C CA . PRO A 1 206 ? 1.562 14.575 4.969 1.00 95.94 206 PRO A CA 1
ATOM 1729 C C . PRO A 1 206 ? 1.956 13.737 3.743 1.00 95.94 206 PRO A C 1
ATOM 1731 O O . PRO A 1 206 ? 2.265 14.304 2.694 1.00 95.94 206 PRO A O 1
ATOM 1734 N N . ALA A 1 207 ? 1.916 12.399 3.835 1.00 94.69 207 ALA A N 1
ATOM 1735 C CA . ALA A 1 207 ? 2.248 11.515 2.714 1.00 94.69 207 ALA A CA 1
ATOM 1736 C C . ALA A 1 207 ? 1.300 11.686 1.515 1.00 94.69 207 ALA A C 1
ATOM 1738 O O . ALA A 1 207 ? 1.729 11.523 0.374 1.00 94.69 207 ALA A O 1
ATOM 1739 N N . VAL A 1 208 ? 0.034 12.039 1.752 1.00 96.50 208 VAL A N 1
ATOM 1740 C CA . VAL A 1 208 ? -0.948 12.325 0.692 1.00 96.50 208 VAL A CA 1
ATOM 1741 C C . VAL A 1 208 ? -0.808 13.748 0.151 1.00 96.50 208 VAL A C 1
ATOM 1743 O O . VAL A 1 208 ? -0.811 13.942 -1.071 1.00 96.50 208 VAL A O 1
ATOM 1746 N N . GLN A 1 209 ? -0.636 14.728 1.045 1.00 95.25 209 GLN A N 1
ATOM 1747 C CA . GLN A 1 209 ? -0.531 16.154 0.706 1.00 95.25 209 GLN A CA 1
ATOM 1748 C C . GLN A 1 209 ? 0.728 16.499 -0.100 1.00 95.25 209 GLN A C 1
ATOM 1750 O O . GLN A 1 209 ? 0.712 17.444 -0.886 1.00 95.25 209 GLN A O 1
ATOM 1755 N N . ALA A 1 210 ? 1.806 15.716 0.027 1.00 91.50 210 ALA A N 1
ATOM 1756 C CA . ALA A 1 210 ? 3.061 15.913 -0.713 1.00 91.50 210 ALA A CA 1
ATOM 1757 C C . ALA A 1 210 ? 2.905 15.960 -2.254 1.00 91.50 210 ALA A C 1
ATOM 1759 O O . ALA A 1 210 ? 3.808 16.415 -2.968 1.00 91.50 210 ALA A O 1
ATOM 1760 N N . PHE A 1 211 ? 1.753 15.509 -2.747 1.00 92.25 211 PHE A N 1
ATOM 1761 C CA . PHE A 1 211 ? 1.403 15.327 -4.150 1.00 92.25 211 PHE A CA 1
ATOM 1762 C C . PHE A 1 211 ? 0.172 16.159 -4.586 1.00 92.25 211 PHE A C 1
ATOM 1764 O O . PHE A 1 211 ? -0.374 15.913 -5.658 1.00 92.25 211 PHE A O 1
ATOM 1771 N N . ASP A 1 212 ? -0.313 17.104 -3.773 1.00 88.69 212 ASP A N 1
ATOM 1772 C CA . ASP A 1 212 ? -1.422 18.016 -4.132 1.00 88.69 212 ASP A CA 1
ATOM 1773 C C . ASP A 1 212 ? -0.960 19.263 -4.911 1.00 88.69 212 ASP A C 1
ATOM 1775 O O . ASP A 1 212 ? -1.583 20.320 -4.835 1.00 88.69 212 ASP A O 1
ATOM 1779 N N . ARG A 1 213 ? 0.150 19.135 -5.641 1.00 61.22 213 ARG A N 1
ATOM 1780 C CA . ARG A 1 213 ? 0.731 20.199 -6.464 1.00 61.22 213 ARG A CA 1
ATOM 1781 C C . ARG A 1 213 ? 0.097 20.273 -7.843 1.00 61.22 213 ARG A C 1
ATOM 1783 O O . ARG A 1 213 ? -0.221 19.195 -8.391 1.00 61.22 213 ARG A O 1
#

Organism: Octopus vulgaris (NCBI:txid6645)

Nearest PDB structures (foldseek):
  7c5d-assembly2_B  TM=2.395E-01  e=9.353E+00  Homo sapiens
  6yby-assembly1_A  TM=1.934E-01  e=8.457E+00  Dokdonia eikasta

pLDDT: mean 86.76, std 15.95, range [39.25, 98.75]

Secondary structure (DSSP, 8-state):
-HHHHHHHHHHHHHHHHHHHHHHHHHH----PPP---TT--HHHHHHTTSS--TTT---HHHHHHHSTT-HHHHHH--SHHHHHS--SS--S-TTSPPP-HHHHHHHHHSHHHHHHHHHHHHHHHHHTTEEE-TT--EEE-TTHHHHHHHHHH-THHHHHHHHHHHHHHHTT-HHHHHHHHHHHHHHHHTTTTGGGHHHIIIIIHHHHHTT--

Foldseek 3Di:
DVVVVVVVVVVVVVVVVVVVVVVVVVVPDDPPDAPPVDPDDPLLCLLVQNDAFDDVGGRLVCCLPPCQVVLVCVVPDDRVLCSLQPAQDDDPDPPRHHHDLVSLVVLLPDPSSVVSNVSSVQSVQVLQQKHADPQLAIDGHPPNPVSLVCCQVPVVVLVSLLRNLLSCLSNVVLSNSVNVLVVVVVCCVVVSRVSCPCSSVPRSVCSNVVRPD

InterPro domains:
  IPR006757 Opioid growth factor receptor (OGFr)-like, conserved domain [PF04664] (41-205)
  IPR039574 Opioid growth factor receptor [PTHR14015] (38-209)

Mean predicted aligned error: 10.01 Å

Solvent-accessible surface area (backbone atoms only — not comparable to full-atom values): 11935 Å² tota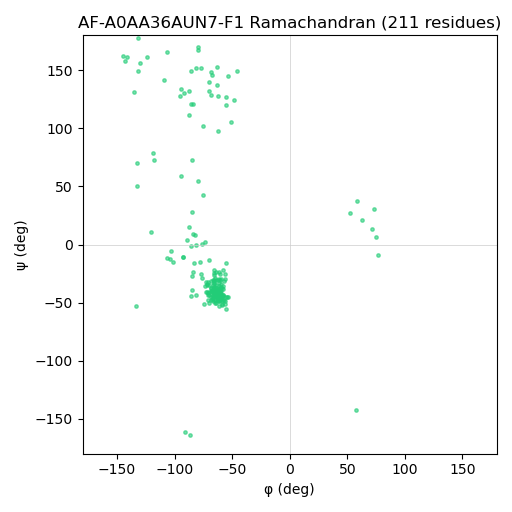l; per-residue (Å²): 120,71,67,62,53,53,52,51,54,52,52,52,51,51,52,49,53,52,51,50,51,52,55,51,54,68,68,62,61,75,83,74,70,82,83,74,63,72,97,58,53,68,67,44,34,25,64,68,53,75,35,59,29,42,67,94,44,48,33,49,62,59,44,67,70,69,45,59,90,38,55,66,58,62,66,74,49,72,32,43,62,43,62,68,29,40,37,72,62,80,70,93,54,88,75,46,67,59,45,48,74,64,45,40,51,55,36,55,71,34,69,69,38,39,46,52,50,50,52,47,49,53,47,52,30,49,61,51,13,26,44,69,49,99,86,47,48,74,47,74,36,96,62,20,68,66,24,44,49,49,53,67,76,36,64,69,51,56,58,51,49,31,39,45,38,35,21,30,49,70,56,64,39,53,64,50,36,54,42,48,50,55,48,52,51,51,34,30,76,69,57,76,40,52,84,42,50,66,48,41,72,73,38,42,50,52,40,56,57,78,68,75,119

Sequence (213 aa):
MLATWIILVIILFILIVFCLILCFCKRLKPKSEPEIYGDHNPNLDFYSNSRKSEPNGDYIEDILENWFGDYEKLERHHGYIQWLFPNKVTGLNRHAFRLNDYEIQEISRNEVLRDRVKRSFHLMLDFYGMSMTGDCQFALSLSSNDRIKNLKESPHNFLRITRILTALGEFGLRREQKNWLRFLEGMVKRGILKEADYSLNNFWTPAVQAFDR